Protein AF-A0A841ESS6-F1 (afdb_monomer_lite)

Sequence (273 aa):
MKKAIVFIIIFLSKSILGISQSVNSLEFKEDYSKLFQVVVQKDKENSFVIIYPNNKLEASDVFSDLTNNNTLYLHYILENYSSFEKSKLDDCKNDTKKLKEVFIEELKKDNYFQKNVNNLLYWYLNSKKVFGLNNNYGLLEKEKITKEQLFLTASKFFHAVMVKPDSSIYFKVCVGYNGFKGKLVTKESHPLVEAFCFMTVMDFAQEDEANYYQDFKLNVKKLSKEYLELSSEQRLIRIREKMYQIMENNEDLKKILLSEYEKKKSMLGFELE

Foldseek 3Di:
DVVVVVVVVVVVVVVPPDPPPVLPDLDPLVCCLVFKDWAWDDDPPDIDIDIFTDLDDDPPDLCNCCCNVVRLLLRLLVVAQFDFDCVVLVVCNVPRVVSSVVVSVSCSVTPSSRVPVSLLVVLSCVLVVVDDPPDPSPPQAFAEDALLRLLLLLLLQWAFQFQDPVLATDIGRDSDDNPCPDDPPPVDDDSLSNSLSSSLCVVCCPPPPQCLVVVLVVVSRVLSVPCPVDDRVVSRVVSSVVSSVCRSPPPSSSVSSVVSCVVCVSSGSHDHD

Structure (mmCIF, N/CA/C/O backbone):
data_AF-A0A841ESS6-F1
#
_entry.id   AF-A0A841ESS6-F1
#
loop_
_atom_site.group_PDB
_atom_site.id
_atom_site.type_symbol
_atom_site.label_atom_id
_atom_site.label_alt_id
_atom_site.label_comp_id
_atom_site.label_asym_id
_atom_site.label_entity_id
_atom_site.label_seq_id
_atom_site.pdbx_PDB_ins_code
_atom_site.Cartn_x
_atom_site.Cartn_y
_atom_site.Cartn_z
_atom_site.occupancy
_atom_site.B_iso_or_equiv
_atom_site.auth_seq_id
_atom_site.auth_comp_id
_atom_site.auth_asym_id
_atom_site.auth_atom_id
_atom_site.pdbx_PDB_model_num
ATOM 1 N N . MET A 1 1 ? 55.785 -34.174 10.967 1.00 52.09 1 MET A N 1
ATOM 2 C CA . MET A 1 1 ? 54.398 -34.373 10.476 1.00 52.09 1 MET A CA 1
ATOM 3 C C . MET A 1 1 ? 53.362 -33.424 11.089 1.00 52.09 1 MET A C 1
ATOM 5 O O . MET A 1 1 ? 52.566 -32.893 10.332 1.00 52.09 1 MET A O 1
ATOM 9 N N . LYS A 1 2 ? 53.381 -33.109 12.397 1.00 48.25 2 LYS A N 1
ATOM 10 C CA . LYS A 1 2 ? 52.398 -32.175 13.006 1.00 48.25 2 LYS A CA 1
ATOM 11 C C . LYS A 1 2 ? 52.430 -30.728 12.468 1.00 48.25 2 LYS A C 1
ATOM 13 O O . LYS A 1 2 ? 51.400 -30.074 12.460 1.00 48.25 2 LYS A O 1
ATOM 18 N N . LYS A 1 3 ? 53.572 -30.241 11.962 1.00 47.16 3 LYS A N 1
ATOM 19 C CA . LYS A 1 3 ? 53.693 -28.883 11.385 1.00 47.16 3 LYS A CA 1
ATOM 20 C C . LYS A 1 3 ? 53.199 -28.762 9.931 1.00 47.16 3 LYS A C 1
ATOM 22 O O . LYS A 1 3 ? 52.856 -27.666 9.512 1.00 47.16 3 LYS A O 1
ATOM 27 N N . ALA A 1 4 ? 53.113 -29.872 9.191 1.00 49.06 4 ALA A N 1
ATOM 28 C CA . ALA A 1 4 ? 52.612 -29.881 7.811 1.00 49.06 4 ALA A CA 1
ATOM 29 C C . ALA A 1 4 ? 51.071 -29.884 7.752 1.00 49.06 4 ALA A C 1
ATOM 31 O O . ALA A 1 4 ? 50.481 -29.280 6.865 1.00 49.06 4 ALA A O 1
ATOM 32 N N . ILE A 1 5 ? 50.418 -30.488 8.752 1.00 52.47 5 ILE A N 1
ATOM 33 C CA . ILE A 1 5 ? 48.950 -30.531 8.864 1.00 52.47 5 ILE A CA 1
ATOM 34 C C . ILE A 1 5 ? 48.374 -29.147 9.215 1.00 52.47 5 ILE A C 1
ATOM 36 O O . ILE A 1 5 ? 47.329 -28.762 8.702 1.00 52.47 5 ILE A O 1
ATOM 40 N N . VAL A 1 6 ? 49.092 -28.349 10.015 1.00 53.81 6 VAL A N 1
ATOM 41 C CA . VAL A 1 6 ? 48.669 -26.985 10.386 1.00 53.81 6 VAL A CA 1
ATOM 42 C C . VAL A 1 6 ? 48.672 -26.041 9.176 1.00 53.81 6 VAL A C 1
ATOM 44 O O . VAL A 1 6 ? 47.787 -25.199 9.055 1.00 53.81 6 VAL A O 1
ATOM 47 N N . PHE A 1 7 ? 49.603 -26.215 8.232 1.00 46.94 7 PHE A N 1
ATOM 48 C CA . PHE A 1 7 ? 49.648 -25.394 7.017 1.00 46.94 7 PHE A CA 1
ATOM 49 C C . PHE A 1 7 ? 48.522 -25.721 6.025 1.00 46.94 7 PHE A C 1
ATOM 51 O O . PHE A 1 7 ? 48.000 -24.807 5.393 1.00 46.94 7 PHE A O 1
ATOM 58 N N . ILE A 1 8 ? 48.086 -26.982 5.938 1.00 50.31 8 ILE A N 1
ATOM 59 C CA . ILE A 1 8 ? 46.959 -27.383 5.077 1.00 50.31 8 ILE A CA 1
ATOM 60 C C . ILE A 1 8 ? 45.621 -26.860 5.632 1.00 50.31 8 ILE A C 1
ATOM 62 O O . ILE A 1 8 ? 44.774 -26.414 4.862 1.00 50.31 8 ILE A O 1
ATOM 66 N N . ILE A 1 9 ? 45.455 -26.799 6.959 1.00 51.84 9 ILE A N 1
ATOM 67 C CA . ILE A 1 9 ? 44.249 -26.232 7.592 1.00 51.84 9 ILE A CA 1
ATOM 68 C C . ILE A 1 9 ? 44.168 -24.705 7.399 1.00 51.84 9 ILE A C 1
ATOM 70 O O . ILE A 1 9 ? 43.079 -24.168 7.210 1.00 51.84 9 ILE A O 1
ATOM 74 N N . ILE A 1 10 ? 45.305 -23.998 7.371 1.00 50.91 10 ILE A N 1
ATOM 75 C CA . ILE A 1 10 ? 45.341 -22.544 7.119 1.00 50.91 10 ILE A CA 1
ATOM 76 C C . ILE A 1 10 ? 45.138 -22.213 5.627 1.00 50.91 10 ILE A C 1
ATOM 78 O O . ILE A 1 10 ? 44.609 -21.152 5.297 1.00 50.91 10 ILE A O 1
ATOM 82 N N . PHE A 1 11 ? 45.506 -23.115 4.710 1.00 43.81 11 PHE A N 1
ATOM 83 C CA . PHE A 1 11 ? 45.259 -22.925 3.274 1.00 43.81 11 PHE A CA 1
ATOM 84 C C . PHE A 1 11 ? 43.815 -23.266 2.858 1.00 43.81 11 PHE A C 1
ATOM 86 O O . PHE A 1 11 ? 43.276 -22.637 1.947 1.00 43.81 11 PHE A O 1
ATOM 93 N N . LEU A 1 12 ? 43.155 -24.190 3.566 1.00 45.91 12 LEU A N 1
ATOM 94 C CA . LEU A 1 12 ? 41.734 -24.512 3.369 1.00 45.91 12 LEU A CA 1
ATOM 95 C C . LEU A 1 12 ? 40.780 -23.510 4.045 1.00 45.91 12 LEU A C 1
ATOM 97 O O . LEU A 1 12 ? 39.633 -23.389 3.629 1.00 45.91 12 LEU A O 1
ATOM 101 N N . SER A 1 13 ? 41.238 -22.737 5.036 1.00 42.56 13 SER A N 1
ATOM 102 C CA . SER A 1 13 ? 40.426 -21.679 5.659 1.00 42.56 13 SER A CA 1
ATOM 103 C C . SER A 1 13 ? 40.460 -20.339 4.915 1.00 42.56 13 SER A C 1
ATOM 105 O O . SER A 1 13 ? 39.659 -19.457 5.215 1.00 42.56 13 SER A O 1
ATOM 107 N N . LYS A 1 14 ? 41.333 -20.178 3.908 1.00 40.91 14 LYS A N 1
ATOM 108 C CA . LYS A 1 14 ? 41.383 -18.979 3.046 1.00 40.91 14 LYS A CA 1
ATOM 109 C C . LYS A 1 14 ? 40.694 -19.133 1.688 1.00 40.91 14 LYS A C 1
ATOM 111 O O . LYS A 1 14 ? 40.598 -18.157 0.953 1.00 40.91 14 LYS A O 1
ATOM 116 N N . SER A 1 15 ? 40.173 -20.317 1.370 1.00 43.84 15 SER A N 1
ATOM 117 C CA . SER A 1 15 ? 39.326 -20.561 0.188 1.00 43.84 15 SER A CA 1
ATOM 118 C C . SER A 1 15 ? 37.825 -20.407 0.484 1.00 43.84 15 SER A C 1
ATOM 120 O O . SER A 1 15 ? 37.011 -20.462 -0.431 1.00 43.84 15 SER A O 1
ATOM 122 N N . ILE A 1 16 ? 37.462 -20.108 1.739 1.00 47.47 16 ILE A N 1
ATOM 123 C CA . ILE A 1 16 ? 36.136 -19.611 2.146 1.00 47.47 16 ILE A CA 1
ATOM 124 C C . ILE A 1 16 ? 36.213 -18.084 2.354 1.00 47.47 16 ILE A C 1
ATOM 126 O O . ILE A 1 16 ? 35.692 -17.514 3.303 1.00 47.47 16 ILE A O 1
ATOM 130 N N . LEU A 1 17 ? 36.914 -17.395 1.455 1.00 42.44 17 LEU A N 1
ATOM 131 C CA . LEU A 1 17 ? 36.444 -16.099 0.975 1.00 42.44 17 LEU A CA 1
ATOM 132 C C . LEU A 1 17 ? 35.500 -16.474 -0.164 1.00 42.44 17 LEU A C 1
ATOM 134 O O . LEU A 1 17 ? 35.885 -16.577 -1.319 1.00 42.44 17 LEU A O 1
ATOM 138 N N . GLY A 1 18 ? 34.316 -16.965 0.180 1.00 40.06 18 GLY A N 1
ATOM 139 C CA . GLY A 1 18 ? 33.213 -16.033 0.164 1.00 40.06 18 GLY A CA 1
ATOM 140 C C . GLY A 1 18 ? 33.023 -15.608 -1.279 1.00 40.06 18 GLY A C 1
ATOM 141 O O . GLY A 1 18 ? 33.376 -14.493 -1.652 1.00 40.06 18 GLY A O 1
ATOM 142 N N . ILE A 1 19 ? 32.417 -16.495 -2.069 1.00 40.59 19 ILE A N 1
ATOM 143 C CA . ILE A 1 19 ? 31.555 -16.072 -3.164 1.00 40.59 19 ILE A CA 1
ATOM 144 C C . ILE A 1 19 ? 30.392 -15.325 -2.484 1.00 40.59 19 ILE A C 1
ATOM 146 O O . ILE A 1 19 ? 29.259 -15.776 -2.444 1.00 40.59 19 ILE A O 1
ATOM 150 N N . SER A 1 20 ? 30.680 -14.154 -1.917 1.00 35.06 20 SER A N 1
ATOM 151 C CA . SER A 1 20 ? 29.815 -13.007 -2.079 1.00 35.06 20 SER A CA 1
ATOM 152 C C . SER A 1 20 ? 29.931 -12.688 -3.564 1.00 35.06 20 SER A C 1
ATOM 154 O O . SER A 1 20 ? 30.602 -11.741 -3.971 1.00 35.06 20 SER A O 1
ATOM 156 N N . GLN A 1 21 ? 29.280 -13.512 -4.390 1.00 36.09 21 GLN A N 1
ATOM 157 C CA . GLN A 1 21 ? 28.565 -12.933 -5.503 1.00 36.09 21 GLN A CA 1
ATOM 158 C C . GLN A 1 21 ? 27.705 -11.885 -4.821 1.00 36.09 21 GLN A C 1
ATOM 160 O O . GLN A 1 21 ? 26.736 -12.207 -4.133 1.00 36.09 21 GLN A O 1
ATOM 165 N N . SER A 1 22 ? 28.136 -10.626 -4.924 1.00 39.03 22 SER A N 1
ATOM 166 C CA . SER A 1 22 ? 27.178 -9.549 -4.905 1.00 39.03 22 SER A CA 1
ATOM 167 C C . SER A 1 22 ? 26.066 -10.050 -5.809 1.00 39.03 22 SER A C 1
ATOM 169 O O . SER A 1 22 ? 26.311 -10.408 -6.965 1.00 39.03 22 SER A O 1
ATOM 171 N N . VAL A 1 23 ? 24.877 -10.224 -5.240 1.00 40.72 23 VAL A N 1
ATOM 172 C CA . VAL A 1 23 ? 23.663 -10.319 -6.029 1.00 40.72 23 VAL A CA 1
ATOM 173 C C . VAL A 1 23 ? 23.684 -9.012 -6.806 1.00 40.72 23 VAL A C 1
ATOM 175 O O . VAL A 1 23 ? 23.297 -7.972 -6.279 1.00 40.72 23 VAL A O 1
ATOM 178 N N . ASN A 1 24 ? 24.298 -9.033 -7.993 1.00 41.88 24 ASN A N 1
ATOM 179 C CA . ASN A 1 24 ? 24.281 -7.961 -8.967 1.00 41.88 24 ASN A CA 1
ATOM 180 C C . ASN A 1 24 ? 22.839 -7.940 -9.450 1.00 41.88 24 ASN A C 1
ATOM 182 O O . ASN A 1 24 ? 22.444 -8.618 -10.391 1.00 41.88 24 ASN A O 1
ATOM 186 N N . SER A 1 25 ? 22.048 -7.315 -8.586 1.00 49.53 25 SER A N 1
ATOM 187 C CA . SER A 1 25 ? 21.129 -6.263 -8.905 1.00 49.53 25 SER A CA 1
ATOM 188 C C . SER A 1 25 ? 20.172 -6.652 -10.026 1.00 49.53 25 SER A C 1
ATOM 190 O O . SER A 1 25 ? 20.374 -6.409 -11.211 1.00 49.53 25 SER A O 1
ATOM 192 N N . LEU A 1 26 ? 19.062 -7.263 -9.603 1.00 60.50 26 LEU A N 1
ATOM 193 C CA . LEU A 1 26 ? 17.797 -7.146 -10.317 1.00 60.50 26 LEU A CA 1
ATOM 194 C C . LEU A 1 26 ? 17.517 -5.648 -10.501 1.00 60.50 26 LEU A C 1
ATOM 196 O O . LEU A 1 26 ? 16.949 -5.006 -9.621 1.00 60.50 26 LEU A O 1
ATOM 200 N N . GLU A 1 27 ? 18.021 -5.068 -11.589 1.00 75.25 27 GLU A N 1
ATOM 201 C CA . GLU A 1 27 ? 17.922 -3.644 -11.891 1.00 75.25 27 GLU A CA 1
ATOM 202 C C . GLU A 1 27 ? 16.896 -3.433 -12.987 1.00 75.25 27 GLU A C 1
ATOM 204 O O . GLU A 1 27 ? 17.184 -3.530 -14.174 1.00 75.25 27 GLU A O 1
ATOM 209 N N . PHE A 1 28 ? 15.693 -3.069 -12.564 1.00 88.00 28 PHE A N 1
ATOM 210 C CA . PHE A 1 28 ? 14.619 -2.611 -13.445 1.00 88.00 28 PHE A CA 1
ATOM 211 C C . PHE A 1 28 ? 14.659 -1.089 -13.643 1.00 88.00 28 PHE A C 1
ATOM 213 O O . PHE A 1 28 ? 13.648 -0.464 -13.956 1.00 88.00 28 PHE A O 1
ATOM 220 N N . LYS A 1 29 ? 15.826 -0.467 -13.423 1.00 90.50 29 LYS A N 1
ATOM 221 C CA . LYS A 1 29 ? 16.007 0.993 -13.447 1.00 90.50 29 LYS A CA 1
ATOM 222 C C . LYS A 1 29 ? 15.556 1.609 -14.769 1.00 90.50 29 LYS A C 1
ATOM 224 O O . LYS A 1 29 ? 14.962 2.684 -14.771 1.00 90.50 29 LYS A O 1
ATOM 229 N N . GLU A 1 30 ? 15.811 0.928 -15.884 1.00 90.50 30 GLU A N 1
ATOM 230 C CA . GLU A 1 30 ? 15.413 1.410 -17.211 1.00 90.50 30 GLU A CA 1
ATOM 231 C C . GLU A 1 30 ? 13.895 1.331 -17.449 1.00 90.50 30 GLU A C 1
ATOM 233 O O . GLU A 1 30 ? 13.355 2.092 -18.253 1.00 90.50 30 GLU A O 1
ATOM 238 N N . ASP A 1 31 ? 13.174 0.501 -16.691 1.00 92.38 31 ASP A N 1
ATOM 239 C CA . ASP A 1 31 ? 11.719 0.373 -16.791 1.00 92.38 31 ASP A CA 1
ATOM 240 C C . ASP A 1 31 ? 10.957 1.390 -15.928 1.00 92.38 31 ASP A C 1
ATOM 242 O O . ASP A 1 31 ? 9.754 1.571 -16.115 1.00 92.38 31 ASP A O 1
ATOM 246 N N . TYR A 1 32 ? 11.618 2.125 -15.023 1.00 94.94 32 TYR A N 1
ATOM 247 C CA . TYR A 1 32 ? 10.938 3.083 -14.134 1.00 94.94 32 TYR A CA 1
ATOM 248 C C . TYR A 1 32 ? 10.169 4.168 -14.893 1.00 94.94 32 TYR A C 1
ATOM 250 O O . TYR A 1 32 ? 9.081 4.553 -14.469 1.00 94.94 32 TYR A O 1
ATOM 258 N N . SER A 1 33 ? 10.678 4.602 -16.049 1.00 94.19 33 SER A N 1
ATOM 259 C CA . SER A 1 33 ? 9.990 5.567 -16.918 1.00 94.19 33 SER A CA 1
ATOM 260 C C . SER A 1 33 ? 8.694 5.028 -17.537 1.00 94.19 33 SER A C 1
ATOM 262 O O . SER A 1 33 ? 7.803 5.808 -17.872 1.00 94.19 33 SER A O 1
ATOM 264 N N . LYS A 1 34 ? 8.568 3.700 -17.671 1.00 93.69 34 LYS A N 1
ATOM 265 C CA . LYS A 1 34 ? 7.330 3.042 -18.104 1.00 93.69 34 LYS A CA 1
ATOM 266 C C . LYS A 1 34 ? 6.358 2.890 -16.949 1.00 93.69 34 LYS A C 1
ATOM 268 O O . LYS A 1 34 ? 5.166 3.048 -17.168 1.00 93.69 34 LYS A O 1
ATOM 273 N N . LEU A 1 35 ? 6.861 2.579 -15.755 1.00 95.56 35 LEU A N 1
ATOM 274 C CA . LEU A 1 35 ? 6.064 2.236 -14.576 1.00 95.56 35 LEU A CA 1
ATOM 275 C C . LEU A 1 35 ? 5.502 3.452 -13.840 1.00 95.56 35 LEU A C 1
ATOM 277 O O . LEU A 1 35 ? 4.430 3.352 -13.249 1.00 95.56 35 LEU A O 1
ATOM 281 N N . PHE A 1 36 ? 6.199 4.589 -13.869 1.00 96.19 36 PHE A N 1
ATOM 282 C CA . PHE A 1 36 ? 5.854 5.774 -13.089 1.00 96.19 36 PHE A CA 1
ATOM 283 C C . PHE A 1 36 ? 5.851 7.036 -13.944 1.00 96.19 36 PHE A C 1
ATOM 285 O O . PHE A 1 36 ? 6.626 7.191 -14.885 1.00 96.19 36 PHE A O 1
ATOM 292 N N . GLN A 1 37 ? 4.973 7.966 -13.585 1.00 94.62 37 GLN A N 1
ATOM 293 C CA . GLN A 1 37 ? 4.824 9.260 -14.226 1.00 94.62 37 GLN A CA 1
ATOM 294 C C . GLN A 1 37 ? 4.908 10.378 -13.197 1.00 94.62 37 GLN A C 1
ATOM 296 O O . GLN A 1 37 ? 4.541 10.222 -12.033 1.00 94.62 37 GLN A O 1
ATOM 301 N N . VAL A 1 38 ? 5.359 11.531 -13.680 1.00 95.25 38 VAL A N 1
ATOM 302 C CA . VAL A 1 38 ? 5.311 12.800 -12.966 1.00 95.25 38 VAL A CA 1
ATOM 303 C C . VAL A 1 38 ? 4.680 13.850 -13.873 1.00 95.25 38 VAL A C 1
ATOM 305 O O . VAL A 1 38 ? 5.013 13.952 -15.060 1.00 95.25 38 VAL A O 1
ATOM 308 N N . VAL A 1 39 ? 3.743 14.617 -13.325 1.00 94.44 39 VAL A N 1
ATOM 309 C CA . VAL A 1 39 ? 3.044 15.703 -14.022 1.00 94.44 39 VAL A CA 1
ATOM 310 C C . VAL A 1 39 ? 2.933 16.922 -13.122 1.00 94.44 39 VAL A C 1
ATOM 312 O O . VAL A 1 39 ? 3.102 16.837 -11.908 1.00 94.44 39 VAL A O 1
ATOM 315 N N . VAL A 1 40 ? 2.611 18.061 -13.725 1.00 93.94 40 VAL A N 1
ATOM 316 C CA . VAL A 1 40 ? 2.265 19.278 -12.993 1.00 93.94 40 VAL A CA 1
ATOM 317 C C . VAL A 1 40 ? 0.774 19.503 -13.136 1.00 93.94 40 VAL A C 1
ATOM 319 O O . VAL A 1 40 ? 0.286 19.744 -14.241 1.00 93.94 40 VAL A O 1
ATOM 322 N N . GLN A 1 41 ? 0.054 19.434 -12.023 1.00 91.19 41 GLN A N 1
ATOM 323 C CA . GLN A 1 41 ? -1.337 19.849 -11.969 1.00 91.19 41 GLN A CA 1
ATOM 324 C C . GLN A 1 41 ? -1.396 21.321 -11.579 1.00 91.19 41 GLN A C 1
ATOM 326 O O . GLN A 1 41 ? -0.775 21.745 -10.605 1.00 91.19 41 GLN A O 1
ATOM 331 N N . LYS A 1 42 ? -2.142 22.104 -12.354 1.00 89.12 42 LYS A N 1
ATOM 332 C CA . LYS A 1 42 ? -2.377 23.520 -12.076 1.00 89.12 42 LYS A CA 1
ATOM 333 C C . LYS A 1 42 ? -3.796 23.695 -11.560 1.00 89.12 42 LYS A C 1
ATOM 335 O O . LYS A 1 42 ? -4.730 23.173 -12.168 1.00 89.12 42 LYS A O 1
ATOM 340 N N . ASP A 1 43 ? -3.942 24.430 -10.469 1.00 85.81 43 ASP A N 1
ATOM 341 C CA . ASP A 1 43 ? -5.212 25.052 -10.111 1.00 85.81 43 ASP A CA 1
ATOM 342 C C . ASP A 1 43 ? -5.152 26.558 -10.446 1.00 85.81 43 ASP A C 1
ATOM 344 O O . ASP A 1 43 ? -4.249 27.006 -11.157 1.00 85.81 43 ASP A O 1
ATOM 348 N N . LYS A 1 44 ? -6.150 27.340 -10.018 1.00 81.50 44 LYS A N 1
ATOM 349 C CA . LYS A 1 44 ? -6.233 28.772 -10.352 1.00 81.50 44 LYS A CA 1
ATOM 350 C C . LYS A 1 44 ? -5.094 29.613 -9.758 1.00 81.50 44 LYS A C 1
ATOM 352 O O . LYS A 1 44 ? -4.821 30.681 -10.295 1.00 81.50 44 LYS A O 1
ATOM 357 N N . GLU A 1 45 ? -4.453 29.159 -8.684 1.00 83.88 45 GLU A N 1
ATOM 358 C CA . GLU A 1 45 ? -3.492 29.952 -7.901 1.00 83.88 45 GLU A CA 1
ATOM 359 C C . GLU A 1 45 ? -2.140 29.248 -7.721 1.00 83.88 45 GLU A C 1
ATOM 361 O O . GLU A 1 45 ? -1.130 29.890 -7.443 1.00 83.88 45 GLU A O 1
ATOM 366 N N . ASN A 1 46 ? -2.094 27.934 -7.925 1.00 85.25 46 ASN A N 1
ATOM 367 C CA . ASN A 1 46 ? -0.988 27.070 -7.567 1.00 85.25 46 ASN A CA 1
ATOM 368 C C . ASN A 1 46 ? -0.681 26.051 -8.667 1.00 85.25 46 ASN A C 1
ATOM 370 O O . ASN A 1 46 ? -1.473 25.732 -9.555 1.00 85.25 46 ASN A O 1
ATOM 374 N N . SER A 1 47 ? 0.534 25.519 -8.606 1.00 87.50 47 SER A N 1
ATOM 375 C CA . SER A 1 47 ? 0.980 24.405 -9.436 1.00 87.50 47 SER A CA 1
ATOM 376 C C . SER A 1 47 ? 1.660 23.389 -8.538 1.00 87.50 47 SER A C 1
ATOM 378 O O . SER A 1 47 ? 2.597 23.750 -7.822 1.00 87.50 47 SER A O 1
ATOM 380 N N . PHE A 1 48 ? 1.196 22.146 -8.603 1.00 89.12 48 PHE A N 1
ATOM 381 C CA . PHE A 1 48 ? 1.661 21.041 -7.776 1.00 89.12 48 PHE A CA 1
ATOM 382 C C . PHE A 1 48 ? 2.260 19.952 -8.653 1.00 89.12 48 PHE A C 1
ATOM 384 O O . PHE A 1 48 ? 1.687 19.587 -9.683 1.00 89.12 48 PHE A O 1
ATOM 391 N N . VAL A 1 49 ? 3.404 19.421 -8.233 1.00 91.38 49 VAL A N 1
ATOM 392 C CA . VAL A 1 49 ? 3.966 18.213 -8.828 1.00 91.38 49 VAL A CA 1
ATOM 393 C C . VAL A 1 49 ? 3.223 17.000 -8.278 1.00 91.38 49 VAL A C 1
ATOM 395 O O . VAL A 1 49 ? 3.058 16.854 -7.069 1.00 91.38 49 VAL A O 1
ATOM 398 N N . ILE A 1 50 ? 2.787 16.116 -9.172 1.00 90.75 50 ILE A N 1
ATOM 399 C CA . ILE A 1 50 ? 2.106 14.870 -8.827 1.00 90.75 50 ILE A CA 1
ATOM 400 C C . ILE A 1 50 ? 2.873 13.713 -9.443 1.00 90.75 50 ILE A C 1
ATOM 402 O O . ILE A 1 50 ? 3.161 13.723 -10.640 1.00 90.75 50 ILE A O 1
ATOM 406 N N . ILE A 1 51 ? 3.170 12.716 -8.615 1.00 92.31 51 ILE A N 1
ATOM 407 C CA . ILE A 1 51 ? 3.784 11.450 -9.010 1.00 92.31 51 ILE A CA 1
ATOM 408 C C . ILE A 1 51 ? 2.749 10.332 -8.874 1.00 92.31 51 ILE A C 1
ATOM 410 O O . ILE A 1 51 ? 1.977 10.319 -7.917 1.00 92.31 51 ILE A O 1
ATOM 414 N N . TYR A 1 52 ? 2.693 9.418 -9.837 1.00 91.00 52 TYR A N 1
ATOM 415 C CA . TYR A 1 52 ? 1.762 8.285 -9.810 1.00 91.00 52 TYR A CA 1
ATOM 416 C C . TYR A 1 52 ? 2.217 7.174 -10.774 1.00 91.00 52 TYR A C 1
ATOM 418 O O . TYR A 1 52 ? 3.003 7.438 -11.686 1.00 91.00 52 TYR A O 1
ATOM 426 N N . PRO A 1 53 ? 1.761 5.921 -10.607 1.00 92.38 53 PRO A N 1
ATOM 427 C CA . PRO A 1 53 ? 2.068 4.848 -11.553 1.00 92.38 53 PRO A CA 1
ATOM 428 C C . PRO A 1 53 ? 1.411 5.061 -12.926 1.00 92.38 53 PRO A C 1
ATOM 430 O O . PRO A 1 53 ? 0.313 5.599 -13.028 1.00 92.38 53 PRO A O 1
ATOM 433 N N . ASN A 1 54 ? 2.052 4.606 -13.998 1.00 91.31 54 ASN A N 1
ATOM 434 C CA . ASN A 1 54 ? 1.557 4.753 -15.365 1.00 91.31 54 ASN A CA 1
ATOM 435 C C . ASN A 1 54 ? 0.416 3.775 -15.695 1.00 91.31 54 ASN A C 1
ATOM 437 O O . ASN A 1 54 ? 0.635 2.711 -16.267 1.00 91.31 54 ASN A O 1
ATOM 441 N N . ASN A 1 55 ? -0.821 4.156 -15.416 1.00 87.44 55 ASN A N 1
ATOM 442 C CA . ASN A 1 55 ? -2.006 3.327 -15.658 1.00 87.44 55 ASN A CA 1
ATOM 443 C C . ASN A 1 55 ? -2.557 3.374 -17.101 1.00 87.44 55 ASN A C 1
ATOM 445 O O . ASN A 1 55 ? -3.760 3.212 -17.305 1.00 87.44 55 ASN A O 1
ATOM 449 N N . LYS A 1 56 ? -1.707 3.651 -18.099 1.00 91.81 56 LYS A N 1
ATOM 450 C CA . LYS A 1 56 ? -2.103 3.774 -19.516 1.00 91.81 56 LYS A CA 1
ATOM 451 C C . LYS A 1 56 ? -1.184 3.009 -20.465 1.00 91.81 56 LYS A C 1
ATOM 453 O O . LYS A 1 56 ? -0.979 3.434 -21.599 1.00 91.81 56 LYS A O 1
ATOM 458 N N . LEU A 1 57 ? -0.578 1.921 -19.999 1.00 92.50 57 LEU A N 1
ATOM 459 C CA . LEU A 1 57 ? 0.223 1.073 -20.878 1.00 92.50 57 LEU A CA 1
ATOM 460 C C . LEU A 1 57 ? -0.690 0.250 -21.793 1.00 92.50 57 LEU A C 1
ATOM 462 O O . LEU A 1 57 ? -1.734 -0.239 -21.358 1.00 92.50 57 LEU A O 1
ATOM 466 N N . GLU A 1 58 ? -0.284 0.081 -23.050 1.00 94.56 58 GLU A N 1
ATOM 467 C CA . GLU A 1 58 ? -0.971 -0.794 -24.005 1.00 94.56 58 GLU A CA 1
ATOM 468 C C . GLU A 1 58 ? -1.000 -2.236 -23.490 1.00 94.56 58 GLU A C 1
ATOM 470 O O . GLU A 1 58 ? -0.025 -2.698 -22.901 1.00 94.56 58 GLU A O 1
ATOM 475 N N . ALA A 1 59 ? -2.076 -2.982 -23.757 1.00 92.31 59 ALA A N 1
ATOM 476 C CA . ALA A 1 59 ? -2.253 -4.349 -23.243 1.00 92.31 59 ALA A CA 1
ATOM 477 C C . ALA A 1 59 ? -1.141 -5.333 -23.669 1.00 92.31 59 ALA A C 1
ATOM 479 O O . ALA A 1 59 ? -0.948 -6.367 -23.034 1.00 92.31 59 ALA A O 1
ATOM 480 N N . SER A 1 60 ? -0.406 -5.024 -24.742 1.00 92.75 60 SER A N 1
ATOM 481 C CA . SER A 1 60 ? 0.756 -5.797 -25.190 1.00 92.75 60 SER A CA 1
ATOM 482 C C . SER A 1 60 ? 2.020 -5.563 -24.356 1.00 92.75 60 SER A C 1
ATOM 484 O O . SER A 1 60 ? 2.958 -6.351 -24.455 1.00 92.75 60 SER A O 1
ATOM 486 N N . ASP A 1 61 ? 2.092 -4.475 -23.582 1.00 93.44 61 ASP A N 1
ATOM 487 C CA . ASP A 1 61 ? 3.231 -4.204 -22.706 1.00 93.44 61 ASP A CA 1
ATOM 488 C C . ASP A 1 61 ? 3.232 -5.186 -21.532 1.00 93.44 61 ASP A C 1
ATOM 490 O O . ASP A 1 61 ? 2.197 -5.453 -20.911 1.00 93.44 61 ASP A O 1
ATOM 494 N N . VAL A 1 62 ? 4.413 -5.709 -21.203 1.00 92.81 62 VAL A N 1
ATOM 495 C CA . VAL A 1 62 ? 4.582 -6.690 -20.132 1.00 92.81 62 VAL A CA 1
ATOM 496 C C . VAL A 1 62 ? 4.121 -6.166 -18.775 1.00 92.81 62 VAL A C 1
ATOM 498 O O . VAL A 1 62 ? 3.642 -6.954 -17.965 1.00 92.81 62 VAL A O 1
ATOM 501 N N . PHE A 1 63 ? 4.220 -4.862 -18.514 1.00 94.19 63 PHE A N 1
ATOM 502 C CA . PHE A 1 63 ? 3.819 -4.245 -17.251 1.00 94.19 63 PHE A CA 1
ATOM 503 C C . PHE A 1 63 ? 2.376 -3.739 -17.241 1.00 94.19 63 PHE A C 1
ATOM 505 O O . PHE A 1 63 ? 1.929 -3.265 -16.201 1.00 94.19 63 PHE A O 1
ATOM 512 N N . SER A 1 64 ? 1.632 -3.862 -18.345 1.00 94.75 64 SER A N 1
ATOM 513 C CA . SER A 1 64 ? 0.282 -3.296 -18.468 1.00 94.75 64 SER A CA 1
ATOM 514 C C . SER A 1 64 ? -0.682 -3.762 -17.379 1.00 94.75 64 SER A C 1
ATOM 516 O O . SER A 1 64 ? -1.350 -2.942 -16.761 1.00 94.75 64 SER A O 1
ATOM 518 N N . ASP A 1 65 ? -0.716 -5.056 -17.063 1.00 93.94 65 ASP A N 1
ATOM 519 C CA . ASP A 1 65 ? -1.558 -5.583 -15.985 1.00 93.94 65 ASP A CA 1
ATOM 520 C C . ASP A 1 65 ? -1.126 -5.052 -14.604 1.00 93.94 65 ASP A C 1
ATOM 522 O O . ASP A 1 65 ? -1.961 -4.678 -13.780 1.00 93.94 65 ASP A O 1
ATOM 526 N N . LEU A 1 66 ? 0.182 -4.929 -14.356 1.00 95.00 66 LEU A N 1
ATOM 527 C CA . LEU A 1 66 ? 0.686 -4.356 -13.107 1.00 95.00 66 LEU A CA 1
ATOM 528 C C . LEU A 1 66 ? 0.307 -2.879 -12.961 1.00 95.00 66 LEU A C 1
ATOM 530 O O . LEU A 1 66 ? -0.140 -2.456 -11.899 1.00 95.00 66 LEU A O 1
ATOM 534 N N . THR A 1 67 ? 0.483 -2.077 -14.005 1.00 93.75 67 THR A N 1
ATOM 535 C CA . THR A 1 67 ? 0.292 -0.632 -13.888 1.00 93.75 67 THR A CA 1
ATOM 536 C C . THR A 1 67 ? -1.164 -0.208 -14.048 1.00 93.75 67 THR A C 1
ATOM 538 O O . THR A 1 67 ? -1.582 0.734 -13.373 1.00 93.75 67 THR A O 1
ATOM 541 N N . ASN A 1 68 ? -1.943 -0.901 -14.883 1.00 94.19 68 ASN A N 1
ATOM 542 C CA . ASN A 1 68 ? -3.337 -0.561 -15.172 1.00 94.19 68 ASN A CA 1
ATOM 543 C C . ASN A 1 68 ? -4.314 -1.198 -14.170 1.00 94.19 68 ASN A C 1
ATOM 545 O O . ASN A 1 68 ? -5.273 -0.538 -13.784 1.00 94.19 68 ASN A O 1
ATOM 549 N N . ASN A 1 69 ? -4.069 -2.441 -13.724 1.00 92.75 69 ASN A N 1
ATOM 550 C CA . ASN A 1 69 ? -4.987 -3.180 -12.837 1.00 92.75 69 ASN A CA 1
ATOM 551 C C . ASN A 1 69 ? -4.486 -3.314 -11.391 1.00 92.75 69 ASN A C 1
ATOM 553 O O . ASN A 1 69 ? -5.212 -3.807 -10.534 1.00 92.75 69 ASN A O 1
ATOM 557 N N . ASN A 1 70 ? -3.238 -2.928 -11.104 1.00 94.44 70 ASN A N 1
ATOM 558 C CA . ASN A 1 70 ? -2.658 -2.972 -9.756 1.00 94.44 70 ASN A CA 1
ATOM 559 C C . ASN A 1 70 ? -2.013 -1.624 -9.387 1.00 94.44 70 ASN A C 1
ATOM 561 O O . ASN A 1 70 ? -1.010 -1.567 -8.671 1.00 94.44 70 ASN A O 1
ATOM 565 N N . THR A 1 71 ? -2.582 -0.518 -9.884 1.00 93.00 71 THR A N 1
ATOM 566 C CA . THR A 1 71 ? -2.030 0.836 -9.718 1.00 93.00 71 THR A CA 1
ATOM 567 C C . THR A 1 71 ? -1.779 1.171 -8.248 1.00 93.00 71 THR A C 1
ATOM 569 O O . THR A 1 71 ? -0.712 1.676 -7.910 1.00 93.00 71 THR A O 1
ATOM 572 N N . LEU A 1 72 ? -2.713 0.846 -7.348 1.00 92.44 72 LEU A N 1
ATOM 573 C CA . LEU A 1 72 ? -2.565 1.144 -5.921 1.00 92.44 72 LEU A CA 1
ATOM 574 C C . LEU A 1 72 ? -1.430 0.355 -5.253 1.00 92.44 72 LEU A C 1
ATOM 576 O O . LEU A 1 72 ? -0.838 0.854 -4.297 1.00 92.44 72 LEU A O 1
ATOM 580 N N . TYR A 1 73 ? -1.065 -0.816 -5.788 1.00 94.75 73 TYR A N 1
ATOM 581 C CA . TYR A 1 73 ? 0.065 -1.597 -5.284 1.00 94.75 73 TYR A CA 1
ATOM 582 C C . TYR A 1 73 ? 1.387 -0.857 -5.524 1.00 94.75 73 TYR A C 1
ATOM 584 O O . TYR A 1 73 ? 2.176 -0.649 -4.602 1.00 94.75 73 TYR A O 1
ATOM 592 N N . LEU A 1 74 ? 1.588 -0.375 -6.756 1.00 95.06 74 LEU A N 1
ATOM 593 C CA . LEU A 1 74 ? 2.747 0.438 -7.128 1.00 95.06 74 LEU A CA 1
ATOM 594 C C . LEU A 1 74 ? 2.739 1.804 -6.440 1.00 95.06 74 LEU A C 1
ATOM 596 O O . LEU A 1 74 ? 3.788 2.283 -6.006 1.00 95.06 74 LEU A O 1
ATOM 600 N N . HIS A 1 75 ? 1.568 2.437 -6.337 1.00 92.06 75 HIS A N 1
ATOM 601 C CA . HIS A 1 75 ? 1.444 3.755 -5.723 1.00 92.06 75 HIS A CA 1
ATOM 602 C C . HIS A 1 75 ? 1.821 3.710 -4.245 1.00 92.06 75 HIS A C 1
ATOM 604 O O . HIS A 1 75 ? 2.565 4.572 -3.784 1.00 92.06 75 HIS A O 1
ATOM 610 N N . TYR A 1 76 ? 1.400 2.669 -3.520 1.00 91.94 76 TYR A N 1
ATOM 611 C CA . TYR A 1 76 ? 1.771 2.503 -2.119 1.00 91.94 76 TYR A CA 1
ATOM 612 C C . TYR A 1 76 ? 3.286 2.398 -1.929 1.00 91.94 76 TYR A C 1
ATOM 614 O O . TYR A 1 76 ? 3.832 3.060 -1.046 1.00 91.94 76 TYR A O 1
ATOM 622 N N . ILE A 1 77 ? 3.971 1.613 -2.769 1.00 92.44 77 ILE A N 1
ATOM 623 C CA . ILE A 1 77 ? 5.435 1.499 -2.736 1.00 92.44 77 ILE A CA 1
ATOM 624 C C . ILE A 1 77 ? 6.096 2.844 -3.051 1.00 92.44 77 ILE A C 1
ATOM 626 O O . ILE A 1 77 ? 6.995 3.262 -2.327 1.00 92.44 77 ILE A O 1
ATOM 630 N N . LEU A 1 78 ? 5.630 3.556 -4.078 1.00 91.56 78 LEU A N 1
ATOM 631 C CA . LEU A 1 78 ? 6.171 4.869 -4.427 1.00 91.56 78 LEU A CA 1
ATOM 632 C C . LEU A 1 78 ? 6.011 5.883 -3.283 1.00 91.56 78 LEU A C 1
ATOM 634 O O . LEU A 1 78 ? 6.941 6.629 -3.001 1.00 91.56 78 LEU A O 1
ATOM 638 N N . GLU A 1 79 ? 4.862 5.917 -2.611 1.00 88.06 79 GLU A N 1
ATOM 639 C CA . GLU A 1 79 ? 4.581 6.915 -1.569 1.00 88.06 79 GLU A CA 1
ATOM 640 C C . GLU A 1 79 ? 5.216 6.598 -0.213 1.00 88.06 79 GLU A C 1
ATOM 642 O O . GLU A 1 79 ? 5.628 7.514 0.495 1.00 88.06 79 GLU A O 1
ATOM 647 N N . ASN A 1 80 ? 5.287 5.319 0.166 1.00 86.44 80 ASN A N 1
ATOM 648 C CA . ASN A 1 80 ? 5.713 4.907 1.510 1.00 86.44 80 ASN A CA 1
ATOM 649 C C . ASN A 1 80 ? 7.143 4.375 1.554 1.00 86.44 80 ASN A C 1
ATOM 651 O O . ASN A 1 80 ? 7.754 4.351 2.621 1.00 86.44 80 ASN A O 1
ATOM 655 N N . TYR A 1 81 ? 7.668 3.946 0.408 1.00 88.94 81 TYR A N 1
ATOM 656 C CA . TYR A 1 81 ? 8.968 3.297 0.303 1.00 88.94 81 TYR A CA 1
ATOM 657 C C . TYR A 1 81 ? 9.924 4.031 -0.632 1.00 88.94 81 TYR A C 1
ATOM 659 O O . TYR A 1 81 ? 10.906 3.442 -1.066 1.00 88.94 81 TYR A O 1
ATOM 667 N N . SER A 1 82 ? 9.688 5.319 -0.891 1.00 89.69 82 SER A N 1
ATOM 668 C CA . SER A 1 82 ? 10.688 6.224 -1.461 1.00 89.69 82 SER A CA 1
ATOM 669 C C . SER A 1 82 ? 11.254 7.177 -0.407 1.00 89.69 82 SER A C 1
ATOM 671 O O . SER A 1 82 ? 10.603 7.525 0.577 1.00 89.69 82 SER A O 1
ATOM 673 N N . SER A 1 83 ? 12.511 7.559 -0.597 1.00 88.75 83 SER A N 1
ATOM 674 C CA . SER A 1 83 ? 13.308 8.408 0.284 1.00 88.75 83 SER A CA 1
ATOM 675 C C . SER A 1 83 ? 13.874 9.651 -0.412 1.00 88.75 83 SER A C 1
ATOM 677 O O . SER A 1 83 ? 14.534 10.461 0.238 1.00 88.75 83 SER A O 1
ATOM 679 N N . PHE A 1 84 ? 13.614 9.836 -1.712 1.00 88.31 84 PHE A N 1
ATOM 680 C CA . PHE A 1 84 ? 14.051 11.033 -2.427 1.00 88.31 84 PHE A CA 1
ATOM 681 C C . PHE A 1 84 ? 13.290 12.297 -1.986 1.00 88.31 84 PHE A C 1
ATOM 683 O O . PHE A 1 84 ? 12.119 12.273 -1.601 1.00 88.31 84 PHE A O 1
ATOM 690 N N . GLU A 1 85 ? 13.966 13.442 -2.069 1.00 88.56 85 GLU A N 1
ATOM 691 C CA . GLU A 1 85 ? 13.413 14.738 -1.675 1.00 88.56 85 GLU A CA 1
ATOM 692 C C . GLU A 1 85 ? 12.447 15.266 -2.744 1.00 88.56 85 GLU A C 1
ATOM 694 O O . GLU A 1 85 ? 12.865 15.821 -3.762 1.00 88.56 85 GLU A O 1
ATOM 699 N N . LYS A 1 86 ? 11.136 15.134 -2.504 1.00 86.69 86 LYS A N 1
ATOM 700 C CA . LYS A 1 86 ? 10.095 15.592 -3.445 1.00 86.69 86 LYS A CA 1
ATOM 701 C C . LYS A 1 86 ? 10.204 17.081 -3.809 1.00 86.69 86 LYS A C 1
ATOM 703 O O . LYS A 1 86 ? 9.869 17.440 -4.933 1.00 86.69 86 LYS A O 1
ATOM 708 N N . SER A 1 87 ? 10.733 17.928 -2.920 1.00 88.81 87 SER A N 1
ATOM 709 C CA . SER A 1 87 ? 10.953 19.360 -3.185 1.00 88.81 87 SER A CA 1
ATOM 710 C C . SER A 1 87 ? 11.893 19.627 -4.366 1.00 88.81 87 SER A C 1
ATOM 712 O O . SER A 1 87 ? 11.729 20.632 -5.047 1.00 88.81 87 SER A O 1
ATOM 714 N N . LYS A 1 88 ? 12.824 18.714 -4.686 1.00 90.12 88 LYS A N 1
ATOM 715 C CA . LYS A 1 88 ? 13.674 18.835 -5.887 1.00 90.12 88 LYS A CA 1
ATOM 716 C C . LYS A 1 88 ? 12.870 18.789 -7.187 1.00 90.12 88 LYS A C 1
ATOM 718 O O . LYS A 1 88 ? 13.308 19.306 -8.214 1.00 90.12 88 LYS A O 1
ATOM 723 N N . LEU A 1 89 ? 11.704 18.142 -7.165 1.00 93.38 89 LEU A N 1
ATOM 724 C CA . LEU A 1 89 ? 10.816 18.102 -8.321 1.00 93.38 89 LEU A CA 1
ATOM 725 C C . LEU A 1 89 ? 10.118 19.452 -8.522 1.00 93.38 89 LEU A C 1
ATOM 727 O O . LEU A 1 89 ? 9.918 19.869 -9.664 1.00 93.38 89 LEU A O 1
ATOM 731 N N . ASP A 1 90 ? 9.801 20.164 -7.437 1.00 91.06 90 ASP A N 1
ATOM 732 C CA . ASP A 1 90 ? 9.154 21.478 -7.503 1.00 91.06 90 ASP A CA 1
ATOM 733 C C . ASP A 1 90 ? 10.033 22.519 -8.210 1.00 91.06 90 ASP A C 1
ATOM 735 O O . ASP A 1 90 ? 9.512 23.338 -8.973 1.00 91.06 90 ASP A O 1
ATOM 739 N N . ASP A 1 91 ? 11.359 22.428 -8.060 1.00 91.50 91 ASP A N 1
ATOM 740 C CA . ASP A 1 91 ? 12.332 23.271 -8.775 1.00 91.50 91 ASP A CA 1
ATOM 741 C C . ASP A 1 91 ? 12.248 23.105 -10.303 1.00 91.50 91 ASP A C 1
ATOM 743 O O . ASP A 1 91 ? 12.616 23.999 -11.069 1.00 91.50 91 ASP A O 1
ATOM 747 N N . CYS A 1 92 ? 11.741 21.959 -10.765 1.00 93.25 92 CYS A N 1
ATOM 748 C CA . CYS A 1 92 ? 11.624 21.614 -12.178 1.00 93.25 92 CYS A CA 1
ATOM 749 C C . CYS A 1 92 ? 10.196 21.762 -12.724 1.00 93.25 92 CYS A C 1
ATOM 751 O O . CYS A 1 92 ? 9.974 21.499 -13.903 1.00 93.25 92 CYS A O 1
ATOM 753 N N . LYS A 1 93 ? 9.216 22.218 -11.929 1.00 92.38 93 LYS A N 1
ATOM 754 C CA . LYS A 1 93 ? 7.793 22.237 -12.334 1.00 92.38 93 LYS A CA 1
ATOM 755 C C . LYS A 1 93 ? 7.482 23.080 -13.582 1.00 92.38 93 LYS A C 1
ATOM 757 O O . LYS A 1 93 ? 6.455 22.882 -14.224 1.00 92.38 93 LYS A O 1
ATOM 762 N N . ASN A 1 94 ? 8.356 24.017 -13.944 1.00 92.44 94 ASN A N 1
ATOM 763 C CA . ASN A 1 94 ? 8.190 24.849 -15.140 1.00 92.44 94 ASN A CA 1
ATOM 764 C C . ASN A 1 94 ? 8.778 24.219 -16.417 1.00 92.44 94 ASN A C 1
ATOM 766 O O . ASN A 1 94 ? 8.507 24.710 -17.508 1.00 92.44 94 ASN A O 1
ATOM 770 N N . ASP A 1 95 ? 9.544 23.132 -16.297 1.00 94.88 95 ASP A N 1
ATOM 771 C CA . ASP A 1 95 ? 10.124 22.384 -17.413 1.00 94.88 95 ASP A CA 1
ATOM 772 C C . ASP A 1 95 ? 9.721 20.910 -17.296 1.00 94.88 95 ASP A C 1
ATOM 774 O O . ASP A 1 95 ? 10.335 20.116 -16.584 1.00 94.88 95 ASP A O 1
ATOM 778 N N . THR A 1 96 ? 8.660 20.527 -18.009 1.00 93.31 96 THR A N 1
ATOM 779 C CA . THR A 1 96 ? 8.098 19.172 -17.932 1.00 93.31 96 THR A CA 1
ATOM 780 C C . THR A 1 96 ? 9.074 18.087 -18.394 1.00 93.31 96 THR A C 1
ATOM 782 O O . THR A 1 96 ? 8.976 16.954 -17.923 1.00 93.31 96 THR A O 1
ATOM 785 N N . LYS A 1 97 ? 10.011 18.395 -19.303 1.00 95.19 97 LYS A N 1
ATOM 786 C CA . LYS A 1 97 ? 11.009 17.417 -19.753 1.00 95.19 97 LYS A CA 1
ATOM 787 C C . LYS A 1 97 ? 12.027 17.180 -18.642 1.00 95.19 97 LYS A C 1
ATOM 789 O O . LYS A 1 97 ? 12.203 16.037 -18.222 1.00 95.19 97 LYS A O 1
ATOM 794 N N . LYS A 1 98 ? 12.600 18.260 -18.104 1.00 96.25 98 LYS A N 1
ATOM 795 C CA . LYS A 1 98 ? 13.543 18.194 -16.984 1.00 96.25 98 LYS A CA 1
ATOM 796 C C . LYS A 1 98 ? 12.913 17.565 -15.740 1.00 96.25 98 LYS A C 1
ATOM 798 O O . LYS A 1 98 ? 13.558 16.764 -15.077 1.00 96.25 98 LYS A O 1
ATOM 803 N N . LEU A 1 99 ? 11.646 17.866 -15.446 1.00 96.69 99 LEU A N 1
ATOM 804 C CA . LEU A 1 99 ? 10.897 17.262 -14.340 1.00 96.69 99 LEU A CA 1
ATOM 805 C C . LEU A 1 99 ? 10.863 15.731 -14.435 1.00 96.69 99 LEU A C 1
ATOM 807 O O . LEU A 1 99 ? 11.131 15.050 -13.448 1.00 96.69 99 LEU A O 1
ATOM 811 N N . LYS A 1 100 ? 10.554 15.192 -15.621 1.00 95.94 100 LYS A N 1
ATOM 812 C CA . LYS A 1 100 ? 10.531 13.741 -15.857 1.00 95.94 100 LYS A CA 1
ATOM 813 C C . LYS A 1 100 ? 11.917 13.126 -15.710 1.00 95.94 100 LYS A C 1
ATOM 815 O O . LYS A 1 100 ? 12.047 12.100 -15.054 1.00 95.94 100 LYS A O 1
ATOM 820 N N . GLU A 1 101 ? 12.936 13.759 -16.286 1.00 96.00 101 GLU A N 1
ATOM 821 C CA . GLU A 1 101 ? 14.325 13.301 -16.182 1.00 96.00 101 GLU A CA 1
ATOM 822 C C . GLU A 1 101 ? 14.786 13.259 -14.719 1.00 96.00 101 GLU A C 1
ATOM 824 O O . GLU A 1 101 ? 15.233 12.217 -14.248 1.00 96.00 101 GLU A O 1
ATOM 829 N N . VAL A 1 102 ? 14.592 14.348 -13.967 1.00 96.56 102 VAL A N 1
ATOM 830 C CA . VAL A 1 102 ? 14.969 14.429 -12.547 1.00 96.56 102 VAL A CA 1
ATOM 831 C C . VAL A 1 102 ? 14.210 13.405 -11.709 1.00 96.56 102 VAL A C 1
ATOM 833 O O . VAL A 1 102 ? 14.824 12.729 -10.891 1.00 96.56 102 VAL A O 1
ATOM 836 N N . PHE A 1 103 ? 12.903 13.241 -11.922 1.00 96.88 103 PHE A N 1
ATOM 837 C CA . PHE A 1 103 ? 12.114 12.250 -11.190 1.00 96.88 103 PHE A CA 1
ATOM 838 C C . PHE A 1 103 ? 12.648 10.826 -11.377 1.00 96.88 103 PHE A C 1
ATOM 840 O O . PHE A 1 103 ? 12.874 10.122 -10.394 1.00 96.88 103 PHE A O 1
ATOM 847 N N . ILE A 1 104 ? 12.892 10.411 -12.624 1.00 96.56 104 ILE A N 1
ATOM 848 C CA . ILE A 1 104 ? 13.416 9.071 -12.904 1.00 96.56 104 ILE A CA 1
ATOM 849 C C . ILE A 1 104 ? 14.828 8.904 -12.337 1.00 96.56 104 ILE A C 1
ATOM 851 O O . ILE A 1 104 ? 15.121 7.865 -11.747 1.00 96.56 104 ILE A O 1
ATOM 855 N N . GLU A 1 105 ? 15.685 9.920 -12.439 1.00 95.75 105 GLU A N 1
ATOM 856 C CA . GLU A 1 105 ? 17.032 9.876 -11.864 1.00 95.75 105 GLU A CA 1
ATOM 857 C C . GLU A 1 105 ? 17.031 9.783 -10.333 1.00 95.75 105 GLU A C 1
ATOM 859 O O . GLU A 1 105 ? 17.857 9.066 -9.767 1.00 95.75 105 GLU A O 1
ATOM 864 N N . GLU A 1 106 ? 16.106 10.453 -9.643 1.00 95.88 106 GLU A N 1
ATOM 865 C CA . GLU A 1 106 ? 15.960 10.303 -8.192 1.00 95.88 106 GLU A CA 1
ATOM 866 C C . GLU A 1 106 ? 15.496 8.880 -7.827 1.00 95.88 106 GLU A C 1
ATOM 868 O O . GLU A 1 106 ? 16.094 8.267 -6.943 1.00 95.88 106 GLU A O 1
ATOM 873 N N . LEU A 1 107 ? 14.539 8.285 -8.559 1.00 95.12 107 LEU A N 1
ATOM 874 C CA . LEU A 1 107 ? 14.143 6.880 -8.348 1.00 95.12 107 LEU A CA 1
ATOM 875 C C . LEU A 1 107 ? 15.304 5.899 -8.583 1.00 95.12 107 LEU A C 1
ATOM 877 O O . LEU A 1 107 ? 15.490 4.955 -7.812 1.00 95.12 107 LEU A O 1
ATOM 881 N N . LYS A 1 108 ? 16.121 6.127 -9.621 1.00 94.38 108 LYS A N 1
ATOM 882 C CA . LYS A 1 108 ? 17.305 5.304 -9.934 1.00 94.38 108 LYS A CA 1
ATOM 883 C C . LYS A 1 108 ? 18.398 5.379 -8.859 1.00 94.38 108 LYS A C 1
ATOM 885 O O . LYS A 1 108 ? 19.230 4.471 -8.785 1.00 94.38 108 LYS A O 1
ATOM 890 N N . LYS A 1 109 ? 18.416 6.432 -8.034 1.00 94.25 109 LYS A N 1
ATOM 891 C CA . LYS A 1 109 ? 19.363 6.626 -6.916 1.00 94.25 109 LYS A CA 1
ATOM 892 C C . LYS A 1 109 ? 18.800 6.185 -5.565 1.00 94.25 109 LYS A C 1
ATOM 894 O O . LYS A 1 109 ? 19.560 5.971 -4.623 1.00 94.25 109 LYS A O 1
ATOM 899 N N . ASP A 1 110 ? 17.486 6.036 -5.462 1.00 92.56 110 ASP A N 1
ATOM 900 C CA . ASP A 1 110 ? 16.800 5.702 -4.222 1.00 92.56 110 ASP A CA 1
ATOM 901 C C . ASP A 1 110 ? 16.893 4.201 -3.911 1.00 92.56 110 ASP A C 1
ATOM 903 O O . ASP A 1 110 ? 16.098 3.387 -4.383 1.00 92.56 110 ASP A O 1
ATOM 907 N N . ASN A 1 111 ? 17.893 3.816 -3.116 1.00 90.81 111 ASN A N 1
ATOM 908 C CA . ASN A 1 111 ? 18.111 2.419 -2.728 1.00 90.81 111 ASN A CA 1
ATOM 909 C C . ASN A 1 111 ? 16.940 1.835 -1.918 1.00 90.81 111 ASN A C 1
ATOM 911 O O . ASN A 1 111 ? 16.698 0.627 -1.975 1.00 90.81 111 ASN A O 1
ATOM 915 N N . TYR A 1 112 ? 16.222 2.670 -1.155 1.00 89.38 112 TYR A N 1
ATOM 916 C CA . TYR A 1 112 ? 15.087 2.220 -0.351 1.00 89.38 112 TYR A CA 1
ATOM 917 C C . TYR A 1 112 ? 13.905 1.853 -1.250 1.00 89.38 112 TYR A C 1
ATOM 919 O O . TYR A 1 112 ? 13.336 0.770 -1.107 1.00 89.38 112 TYR A O 1
ATOM 927 N N . PHE A 1 113 ? 13.625 2.686 -2.250 1.00 91.62 113 PHE A N 1
ATOM 928 C CA . PHE A 1 113 ? 12.640 2.393 -3.287 1.00 91.62 113 PHE A CA 1
ATOM 929 C C . PHE A 1 113 ? 13.018 1.161 -4.105 1.00 91.62 113 PHE A C 1
ATOM 931 O O . PHE A 1 113 ? 12.226 0.221 -4.207 1.00 91.62 113 PHE A O 1
ATOM 938 N N . GLN A 1 114 ? 14.253 1.122 -4.613 1.00 92.12 114 GLN A N 1
ATOM 939 C CA . GLN A 1 114 ? 14.763 0.025 -5.440 1.00 92.12 114 GLN A CA 1
ATOM 940 C C . GLN A 1 114 ? 14.613 -1.335 -4.759 1.00 92.12 114 GLN A C 1
ATOM 942 O O . GLN A 1 114 ? 14.128 -2.279 -5.381 1.00 92.12 114 GLN A O 1
ATOM 947 N N . LYS A 1 115 ? 14.961 -1.434 -3.468 1.00 88.56 115 LYS A N 1
ATOM 948 C CA . LYS A 1 115 ? 14.822 -2.675 -2.692 1.00 88.56 115 LYS A CA 1
ATOM 949 C C . LYS A 1 115 ? 13.401 -3.246 -2.760 1.00 88.56 115 LYS A C 1
ATOM 951 O O . LYS A 1 115 ? 13.233 -4.458 -2.879 1.00 88.56 115 LYS A O 1
ATOM 956 N N . ASN A 1 116 ? 12.393 -2.384 -2.666 1.00 90.56 116 ASN A N 1
ATOM 957 C CA . ASN A 1 116 ? 10.996 -2.796 -2.580 1.00 90.56 116 ASN A CA 1
ATOM 958 C C . ASN A 1 116 ? 10.379 -3.008 -3.963 1.00 90.56 116 ASN A C 1
ATOM 960 O O . ASN A 1 116 ? 9.786 -4.055 -4.223 1.00 90.56 116 ASN A O 1
ATOM 964 N N . VAL A 1 117 ? 10.567 -2.051 -4.876 1.00 93.69 117 VAL A N 1
ATOM 965 C CA . VAL A 1 117 ? 9.985 -2.137 -6.219 1.00 93.69 117 VAL A CA 1
ATOM 966 C C . VAL A 1 117 ? 10.609 -3.275 -7.027 1.00 93.69 117 VAL A C 1
ATOM 968 O O . VAL A 1 117 ? 9.886 -3.986 -7.714 1.00 93.69 117 VAL A O 1
ATOM 971 N N . ASN A 1 118 ? 11.917 -3.533 -6.910 1.00 92.31 118 ASN A N 1
ATOM 972 C CA . ASN A 1 118 ? 12.559 -4.583 -7.705 1.00 92.31 118 ASN A CA 1
ATOM 973 C C . ASN A 1 118 ? 12.117 -5.985 -7.265 1.00 92.31 118 ASN A C 1
ATOM 975 O O . ASN A 1 118 ? 11.992 -6.868 -8.109 1.00 92.31 118 ASN A O 1
ATOM 979 N N . ASN A 1 119 ? 11.823 -6.186 -5.976 1.00 90.88 119 ASN A N 1
ATOM 980 C CA . ASN A 1 119 ? 11.254 -7.445 -5.490 1.00 90.88 119 ASN A CA 1
ATOM 981 C C . ASN A 1 119 ? 9.846 -7.665 -6.079 1.00 90.88 119 ASN A C 1
ATOM 983 O O . ASN A 1 119 ? 9.570 -8.711 -6.664 1.00 90.88 119 ASN A O 1
ATOM 987 N N . LEU A 1 120 ? 8.989 -6.638 -6.042 1.00 94.12 120 LEU A N 1
ATOM 988 C CA . LEU A 1 120 ? 7.667 -6.674 -6.679 1.00 94.12 120 LEU A CA 1
ATOM 989 C C . LEU A 1 120 ? 7.763 -6.994 -8.181 1.00 94.12 120 LEU A C 1
ATOM 991 O O . LEU A 1 120 ? 7.072 -7.889 -8.668 1.00 94.12 120 LEU A O 1
ATOM 995 N N . LEU A 1 121 ? 8.635 -6.294 -8.9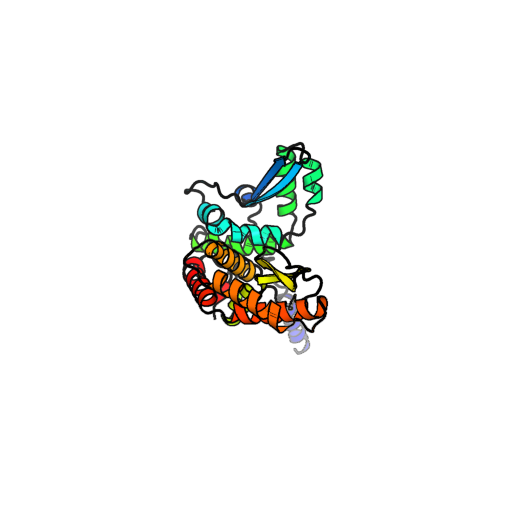12 1.00 93.56 121 LEU A N 1
ATOM 996 C CA . LEU A 1 121 ? 8.794 -6.471 -10.358 1.00 93.56 121 LEU A CA 1
ATOM 997 C C . LEU A 1 121 ? 9.329 -7.857 -10.719 1.00 93.56 121 LEU A C 1
ATOM 999 O O . LEU A 1 121 ? 8.854 -8.452 -11.685 1.00 93.56 121 LEU A O 1
ATOM 1003 N N . TYR A 1 122 ? 10.259 -8.396 -9.929 1.00 90.88 122 TYR A N 1
ATOM 1004 C CA . TYR A 1 122 ? 10.757 -9.755 -10.111 1.00 90.88 122 TYR A CA 1
ATOM 1005 C C . TYR A 1 122 ? 9.620 -10.780 -10.061 1.00 90.88 122 TYR A C 1
ATOM 1007 O O . TYR A 1 122 ? 9.443 -11.551 -11.005 1.00 90.88 122 TYR A O 1
ATOM 1015 N N . TRP A 1 123 ? 8.807 -10.766 -9.002 1.00 91.44 123 TRP A N 1
ATOM 1016 C CA . TRP A 1 123 ? 7.720 -11.736 -8.856 1.00 91.44 123 TRP A CA 1
ATOM 1017 C C . TRP A 1 123 ? 6.612 -11.546 -9.877 1.00 91.44 123 TRP A C 1
ATOM 1019 O O . TRP A 1 123 ? 6.106 -12.528 -10.424 1.00 91.44 123 TRP A O 1
ATOM 1029 N N . TYR A 1 124 ? 6.286 -10.297 -10.204 1.00 93.88 124 TYR A N 1
ATOM 1030 C CA . TYR A 1 124 ? 5.352 -9.999 -11.275 1.00 93.88 124 TYR A CA 1
ATOM 1031 C C . TYR A 1 124 ? 5.823 -10.593 -12.612 1.00 93.88 124 TYR A C 1
ATOM 1033 O O . TYR A 1 124 ? 5.096 -11.374 -13.225 1.00 93.88 124 TYR A O 1
ATOM 1041 N N . LEU A 1 125 ? 7.052 -10.307 -13.044 1.00 91.50 125 LEU A N 1
ATOM 1042 C CA . LEU A 1 125 ? 7.590 -10.803 -14.315 1.00 91.50 125 LEU A CA 1
ATOM 1043 C C . LEU A 1 125 ? 7.770 -12.329 -14.329 1.00 91.50 125 LEU A C 1
ATOM 1045 O O . LEU A 1 125 ? 7.520 -12.970 -15.355 1.00 91.50 125 LEU A O 1
ATOM 1049 N N . ASN A 1 126 ? 8.129 -12.925 -13.188 1.00 88.50 126 ASN A N 1
ATOM 1050 C CA . ASN A 1 126 ? 8.170 -14.376 -13.023 1.00 88.50 126 ASN A CA 1
ATOM 1051 C C . ASN A 1 126 ? 6.776 -14.998 -13.215 1.00 88.50 126 ASN A C 1
ATOM 1053 O O . ASN A 1 126 ? 6.626 -15.978 -13.943 1.00 88.50 126 ASN A O 1
ATOM 1057 N N . SER A 1 127 ? 5.727 -14.373 -12.667 1.00 91.25 127 SER A N 1
ATOM 1058 C CA . SER A 1 127 ? 4.339 -14.817 -12.864 1.00 91.25 127 SER A CA 1
ATOM 1059 C C . SER A 1 127 ? 3.883 -14.757 -14.328 1.00 91.25 127 SER A C 1
ATOM 1061 O O . SER A 1 127 ? 3.053 -15.560 -14.753 1.00 91.25 127 SER A O 1
ATOM 1063 N N . LYS A 1 128 ? 4.464 -13.845 -15.121 1.00 89.81 128 LYS A N 1
ATOM 1064 C CA . LYS A 1 128 ? 4.213 -13.711 -16.564 1.00 89.81 128 LYS A CA 1
ATOM 1065 C C . LYS A 1 128 ? 5.082 -14.637 -17.423 1.00 89.81 128 LYS A C 1
ATOM 1067 O O . LYS A 1 128 ? 4.915 -14.647 -18.638 1.00 89.81 128 LYS A O 1
ATOM 1072 N N . LYS A 1 129 ? 5.987 -15.425 -16.820 1.00 83.31 129 LYS A N 1
ATOM 1073 C CA . LYS A 1 129 ? 6.946 -16.310 -17.514 1.00 83.31 129 LYS A CA 1
ATOM 1074 C C . LYS A 1 129 ? 7.830 -15.574 -18.531 1.00 83.31 129 LYS A C 1
ATOM 1076 O O . LYS A 1 129 ? 8.240 -16.149 -19.535 1.00 83.31 129 LYS A O 1
ATOM 1081 N N . VAL A 1 130 ? 8.107 -14.293 -18.283 1.00 73.56 130 VAL A N 1
ATOM 1082 C CA . VAL A 1 130 ? 8.917 -13.454 -19.184 1.00 73.56 130 VAL A CA 1
ATOM 1083 C C . VAL A 1 130 ? 10.411 -13.678 -18.967 1.00 73.56 130 VAL A C 1
ATOM 1085 O O . VAL A 1 130 ? 11.210 -13.503 -19.886 1.00 73.56 130 VAL A O 1
ATOM 1088 N N . PHE A 1 131 ? 10.802 -14.163 -17.788 1.00 63.19 131 PHE A N 1
ATOM 1089 C CA . PHE A 1 131 ? 12.141 -14.697 -17.585 1.00 63.19 131 PHE A CA 1
ATOM 1090 C C . PHE A 1 131 ? 12.245 -16.077 -18.239 1.00 63.19 131 PHE A C 1
ATOM 1092 O O . PHE A 1 131 ? 11.646 -17.048 -17.779 1.00 63.19 131 PHE A O 1
ATOM 1099 N N . GLY A 1 132 ? 13.018 -16.174 -19.321 1.00 50.19 132 GLY A N 1
ATOM 1100 C CA . GLY A 1 132 ? 13.479 -17.469 -19.811 1.00 50.19 132 GLY A CA 1
ATOM 1101 C C . GLY A 1 132 ? 14.295 -18.172 -18.722 1.00 50.19 132 GLY A C 1
ATOM 1102 O O . GLY A 1 132 ? 15.056 -17.520 -18.008 1.00 50.19 132 GLY A O 1
ATOM 1103 N N . LEU A 1 133 ? 14.166 -19.498 -18.633 1.00 43.44 133 LEU A N 1
ATOM 1104 C CA . LEU A 1 133 ? 14.828 -20.421 -17.687 1.00 43.44 133 LEU A CA 1
ATOM 1105 C C . LEU A 1 133 ? 16.374 -20.312 -17.591 1.00 43.44 133 LEU A C 1
ATOM 1107 O O . LEU A 1 133 ? 16.990 -21.089 -16.872 1.00 43.44 133 LEU A O 1
ATOM 1111 N N . ASN A 1 134 ? 17.009 -19.377 -18.304 1.00 41.81 134 ASN A N 1
ATOM 1112 C CA . ASN A 1 134 ? 18.458 -19.267 -18.465 1.00 41.81 134 ASN A CA 1
ATOM 1113 C C . ASN A 1 134 ? 19.106 -18.081 -17.742 1.00 41.81 134 ASN A C 1
ATOM 1115 O O . ASN A 1 134 ? 20.333 -17.995 -17.729 1.00 41.81 134 ASN A O 1
ATOM 1119 N N . ASN A 1 135 ? 18.336 -17.180 -17.129 1.00 45.72 135 ASN A N 1
ATOM 1120 C CA . ASN A 1 135 ? 18.933 -16.098 -16.354 1.00 45.72 135 ASN A CA 1
ATOM 1121 C C . ASN A 1 135 ? 18.918 -16.484 -14.874 1.00 45.72 135 ASN A C 1
ATOM 1123 O O . ASN A 1 135 ? 17.863 -16.502 -14.246 1.00 45.72 135 ASN A O 1
ATOM 1127 N N . ASN A 1 136 ? 20.107 -16.787 -14.340 1.00 44.09 136 ASN A N 1
ATOM 1128 C CA . ASN A 1 136 ? 20.419 -16.999 -12.920 1.00 44.09 136 ASN A CA 1
ATOM 1129 C C . ASN A 1 136 ? 20.183 -15.717 -12.089 1.00 44.09 136 ASN A C 1
ATOM 1131 O O . ASN A 1 136 ? 21.065 -15.238 -11.378 1.00 44.09 136 ASN A O 1
ATOM 1135 N N . TYR A 1 137 ? 18.990 -15.130 -12.172 1.00 52.50 137 TYR A N 1
ATOM 1136 C CA . TYR A 1 137 ? 18.503 -14.256 -11.122 1.00 52.50 137 TYR A CA 1
ATOM 1137 C C . TYR A 1 137 ? 18.249 -15.173 -9.934 1.00 52.50 137 TYR A C 1
ATOM 1139 O O . TYR A 1 137 ? 17.337 -15.998 -9.987 1.00 52.50 137 TYR A O 1
ATOM 1147 N N . GLY A 1 138 ? 19.129 -15.101 -8.930 1.00 52.88 138 GLY A N 1
ATOM 1148 C CA . GLY A 1 138 ? 19.035 -15.914 -7.722 1.00 52.88 138 GLY A CA 1
ATOM 1149 C C . GLY A 1 138 ? 17.588 -15.993 -7.249 1.00 52.88 138 GLY A C 1
ATOM 1150 O O . GLY A 1 138 ? 16.884 -14.984 -7.276 1.00 52.88 138 GLY A O 1
ATOM 1151 N N . LEU A 1 139 ? 17.154 -17.209 -6.914 1.00 65.06 139 LEU A N 1
ATOM 1152 C CA . LEU A 1 139 ? 15.814 -17.537 -6.440 1.00 65.06 139 LEU A CA 1
ATOM 1153 C C . LEU A 1 139 ? 15.507 -16.644 -5.237 1.00 65.06 139 LEU A C 1
ATOM 1155 O O . LEU A 1 139 ? 15.884 -16.977 -4.115 1.00 65.06 139 LEU A O 1
ATOM 1159 N N . LEU A 1 140 ? 14.899 -15.475 -5.463 1.00 80.56 140 LEU A N 1
ATOM 1160 C CA . LEU A 1 140 ? 14.365 -14.705 -4.353 1.00 80.56 140 LEU A CA 1
ATOM 1161 C C . LEU A 1 140 ? 13.363 -15.633 -3.680 1.00 80.56 140 LEU A C 1
ATOM 1163 O O . LEU A 1 140 ? 12.536 -16.251 -4.348 1.00 80.56 140 LEU A O 1
ATOM 1167 N N . GLU A 1 141 ? 13.490 -15.794 -2.373 1.00 86.75 141 GLU A N 1
ATOM 1168 C CA . GLU A 1 141 ? 12.492 -16.520 -1.611 1.00 86.75 141 GLU A CA 1
ATOM 1169 C C . GLU A 1 141 ? 11.337 -15.571 -1.328 1.00 86.75 141 GLU A C 1
ATOM 1171 O O . GLU A 1 141 ? 11.534 -14.376 -1.074 1.00 86.75 141 GLU A O 1
ATOM 1176 N N . LYS A 1 142 ? 10.117 -16.099 -1.416 1.00 91.62 142 LYS A N 1
ATOM 1177 C CA . LYS A 1 142 ? 8.952 -15.349 -0.974 1.00 91.62 142 LYS A CA 1
ATOM 1178 C C . LYS A 1 142 ? 9.044 -15.172 0.526 1.00 91.62 142 LYS A C 1
ATOM 1180 O O . LYS A 1 142 ? 9.361 -16.107 1.259 1.00 91.62 142 LYS A O 1
ATOM 1185 N N . GLU A 1 143 ? 8.738 -13.966 0.970 1.00 92.38 143 GLU A N 1
ATOM 1186 C CA . GLU A 1 143 ? 8.510 -13.733 2.383 1.00 92.38 143 GLU A CA 1
ATOM 1187 C C . GLU A 1 143 ? 7.314 -14.573 2.842 1.00 92.38 143 GLU A C 1
ATOM 1189 O O . GLU A 1 143 ? 6.263 -14.556 2.204 1.00 92.38 143 GLU A O 1
ATOM 1194 N N . LYS A 1 144 ? 7.476 -15.320 3.929 1.00 94.81 144 LYS A N 1
ATOM 1195 C CA . LYS A 1 144 ? 6.389 -16.096 4.520 1.00 94.81 144 LYS A CA 1
ATOM 1196 C C . LYS A 1 144 ? 5.713 -15.274 5.596 1.00 94.81 144 LYS A C 1
ATOM 1198 O O . LYS A 1 144 ? 6.391 -14.723 6.462 1.00 94.81 144 LYS A O 1
ATOM 1203 N N . ILE A 1 145 ? 4.392 -15.196 5.528 1.00 95.56 145 ILE A N 1
ATOM 1204 C CA . ILE A 1 145 ? 3.577 -14.531 6.538 1.00 95.56 145 ILE A CA 1
ATOM 1205 C C . ILE A 1 145 ? 2.372 -15.384 6.907 1.00 95.56 145 ILE A C 1
ATOM 1207 O O . ILE A 1 145 ? 1.822 -16.108 6.082 1.00 95.56 145 ILE A O 1
ATOM 1211 N N . THR A 1 146 ? 1.910 -15.268 8.144 1.00 96.50 146 THR A N 1
ATOM 1212 C CA . THR A 1 146 ? 0.672 -15.925 8.562 1.00 96.50 146 THR A CA 1
ATOM 1213 C C . THR A 1 146 ? -0.551 -15.113 8.129 1.00 96.50 146 THR A C 1
ATOM 1215 O O . THR A 1 146 ? -0.478 -13.911 7.838 1.00 96.50 146 THR A O 1
ATOM 1218 N N . LYS A 1 147 ? -1.728 -15.746 8.128 1.00 97.00 147 LYS A N 1
ATOM 1219 C CA . LYS A 1 147 ? -3.000 -15.044 7.878 1.00 97.00 147 LYS A CA 1
ATOM 1220 C C . LYS A 1 147 ? -3.260 -13.961 8.923 1.00 97.00 147 LYS A C 1
ATOM 1222 O O . LYS A 1 147 ? -3.747 -12.886 8.590 1.00 97.00 147 LYS A O 1
ATOM 1227 N N . GLU A 1 148 ? -2.885 -14.209 10.172 1.00 94.81 148 GLU A N 1
ATOM 1228 C CA . GLU A 1 148 ? -3.005 -13.248 11.268 1.00 94.81 148 GLU A CA 1
ATOM 1229 C C . GLU A 1 148 ? -2.148 -12.005 10.999 1.00 94.81 148 GLU A C 1
ATOM 1231 O O . GLU A 1 148 ? -2.629 -10.885 11.166 1.00 94.81 148 GLU A O 1
ATOM 1236 N N . GLN A 1 149 ? -0.918 -12.174 10.498 1.00 94.19 149 GLN A N 1
ATOM 1237 C CA . GLN A 1 149 ? -0.072 -11.046 10.090 1.00 94.19 149 GLN A CA 1
ATOM 1238 C C . GLN A 1 149 ? -0.686 -10.258 8.925 1.00 94.19 149 GLN A C 1
ATOM 1240 O O . GLN A 1 149 ? -0.628 -9.023 8.929 1.00 94.19 149 GLN A O 1
ATOM 1245 N N . LEU A 1 150 ? -1.315 -10.936 7.957 1.00 95.69 150 LEU A N 1
ATOM 1246 C CA . LEU A 1 150 ? -2.031 -10.287 6.854 1.00 95.69 150 LEU A CA 1
ATOM 1247 C C . LEU A 1 150 ? -3.181 -9.409 7.378 1.00 95.69 150 LEU A C 1
ATOM 1249 O O . LEU A 1 150 ? -3.275 -8.228 7.031 1.00 95.69 150 LEU A O 1
ATOM 1253 N N . PHE A 1 151 ? -4.028 -9.963 8.249 1.00 95.25 151 PHE A N 1
ATOM 1254 C CA . PHE A 1 151 ? -5.196 -9.271 8.804 1.00 95.25 151 PHE A CA 1
ATOM 1255 C C . PHE A 1 151 ? -4.801 -8.114 9.723 1.00 95.25 151 PHE A C 1
ATOM 1257 O O . PHE A 1 151 ? -5.348 -7.014 9.605 1.00 95.25 151 PHE A O 1
ATOM 1264 N N . LEU A 1 152 ? -3.798 -8.322 10.578 1.00 91.75 152 LEU A N 1
ATOM 1265 C CA . LEU A 1 152 ? -3.225 -7.275 11.419 1.00 91.75 152 LEU A CA 1
ATOM 1266 C C . LEU A 1 152 ? -2.600 -6.154 10.580 1.00 91.75 152 LEU A C 1
ATOM 1268 O O . LEU A 1 152 ? -2.649 -4.986 10.959 1.00 91.75 152 LEU A O 1
ATOM 1272 N N . THR A 1 153 ? -1.995 -6.481 9.438 1.00 91.25 153 THR A N 1
ATOM 1273 C CA . THR A 1 153 ? -1.435 -5.470 8.535 1.00 91.25 153 THR A CA 1
ATOM 1274 C C . THR A 1 153 ? -2.541 -4.650 7.880 1.00 91.25 153 THR A C 1
ATOM 1276 O O . THR A 1 153 ? -2.468 -3.422 7.886 1.00 91.25 153 THR A O 1
ATOM 1279 N N . ALA A 1 154 ? -3.596 -5.297 7.381 1.00 92.50 154 ALA A N 1
ATOM 1280 C CA . ALA A 1 154 ? -4.720 -4.603 6.759 1.00 92.50 154 ALA A CA 1
ATOM 1281 C C . ALA A 1 154 ? -5.487 -3.697 7.738 1.00 92.50 154 ALA A C 1
ATOM 1283 O O . ALA A 1 154 ? -5.890 -2.591 7.373 1.00 92.50 154 ALA A O 1
ATOM 1284 N N . SER A 1 155 ? -5.657 -4.121 8.996 1.00 91.00 155 SER A N 1
ATOM 1285 C CA . SER A 1 155 ? -6.414 -3.357 9.998 1.00 91.00 155 SER A CA 1
ATOM 1286 C C . SER A 1 155 ? -5.808 -1.978 10.293 1.00 91.00 155 SER A C 1
ATOM 1288 O O . SER A 1 155 ? -6.538 -1.028 10.585 1.00 91.00 155 SER A O 1
ATOM 1290 N N . LYS A 1 156 ? -4.487 -1.824 10.127 1.00 86.62 156 LYS A N 1
ATOM 1291 C CA . LYS A 1 156 ? -3.750 -0.569 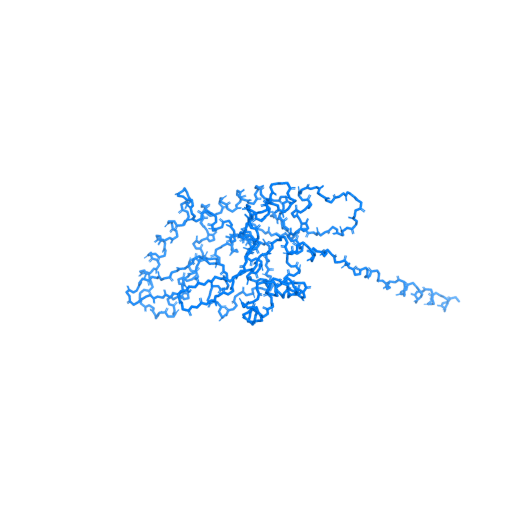10.364 1.00 86.62 156 LYS A CA 1
ATOM 1292 C C . LYS A 1 156 ? -4.125 0.559 9.403 1.00 86.62 156 LYS A C 1
ATOM 1294 O O . LYS A 1 156 ? -3.865 1.724 9.720 1.00 86.62 156 LYS A O 1
ATOM 1299 N N . PHE A 1 157 ? -4.749 0.258 8.262 1.00 87.44 157 PHE A N 1
ATOM 1300 C CA . PHE A 1 157 ? -5.197 1.290 7.323 1.00 87.44 157 PHE A CA 1
ATOM 1301 C C . PHE A 1 157 ? -6.415 2.072 7.820 1.00 87.44 157 PHE A C 1
ATOM 1303 O O . PHE A 1 157 ? -6.643 3.185 7.350 1.00 87.44 157 PHE A O 1
ATOM 1310 N N . PHE A 1 158 ? -7.147 1.554 8.808 1.00 88.38 158 PHE A N 1
ATOM 1311 C CA . PHE A 1 158 ? -8.368 2.151 9.341 1.00 88.38 158 PHE A CA 1
ATOM 1312 C C . PHE A 1 158 ? -8.083 3.002 10.578 1.00 88.38 158 PHE A C 1
ATOM 1314 O O . PHE A 1 158 ? -7.981 2.489 11.689 1.00 88.38 158 PHE A O 1
ATOM 1321 N N . HIS A 1 159 ? -7.987 4.321 10.418 1.00 86.38 159 HIS A N 1
ATOM 1322 C CA . HIS A 1 159 ? -7.439 5.176 11.468 1.00 86.38 159 HIS A CA 1
ATOM 1323 C C . HIS A 1 159 ? -8.351 6.330 11.878 1.00 86.38 159 HIS A C 1
ATOM 1325 O O . HIS A 1 159 ? -8.792 7.121 11.045 1.00 86.38 159 HIS A O 1
ATOM 1331 N N . ALA A 1 160 ? -8.568 6.496 13.187 1.00 88.50 160 ALA A N 1
ATOM 1332 C CA . ALA A 1 160 ? -9.151 7.719 13.732 1.00 88.50 160 ALA A CA 1
ATOM 1333 C C . ALA A 1 160 ? -8.110 8.844 13.739 1.00 88.50 160 ALA A C 1
ATOM 1335 O O . ALA A 1 160 ? -7.076 8.750 14.400 1.00 88.50 160 ALA A O 1
ATOM 1336 N N . VAL A 1 161 ? -8.403 9.925 13.023 1.00 86.94 161 VAL A N 1
ATOM 1337 C CA . VAL A 1 161 ? -7.530 11.097 12.895 1.00 86.94 161 VAL A CA 1
ATOM 1338 C C . VAL A 1 161 ? -7.740 12.050 14.064 1.00 86.94 161 VAL A C 1
ATOM 1340 O O . VAL A 1 161 ? -6.772 12.524 14.650 1.00 86.94 161 VAL A O 1
ATOM 1343 N N . MET A 1 162 ? -9.000 12.327 14.406 1.00 89.31 162 MET A N 1
ATOM 1344 C CA . MET A 1 162 ? -9.350 13.254 15.481 1.00 89.31 162 MET A CA 1
ATOM 1345 C C . MET A 1 162 ? -10.745 12.983 16.043 1.00 89.31 162 MET A C 1
ATOM 1347 O O . MET A 1 162 ? -11.629 12.463 15.355 1.00 89.31 162 MET A O 1
ATOM 1351 N N . VAL A 1 163 ? -10.946 13.418 17.285 1.00 90.00 163 VAL A N 1
ATOM 1352 C CA . VAL A 1 163 ? -12.270 13.627 17.877 1.00 90.00 163 VAL A CA 1
ATOM 1353 C C . VAL A 1 163 ? -12.734 15.031 17.482 1.00 90.00 163 VAL A C 1
ATOM 1355 O O . VAL A 1 163 ? -12.005 16.002 17.680 1.00 90.00 163 VAL A O 1
ATOM 1358 N N . LYS A 1 164 ? -13.917 15.145 16.880 1.00 90.75 164 LYS A N 1
ATOM 1359 C CA . LYS A 1 164 ? -14.514 16.428 16.493 1.00 90.75 164 LYS A CA 1
ATOM 1360 C C . LYS A 1 164 ? -15.147 17.136 17.703 1.00 90.75 164 LYS A C 1
ATOM 1362 O O . LYS A 1 164 ? -15.439 16.475 18.701 1.00 90.75 164 LYS A O 1
ATOM 1367 N N . PRO A 1 165 ? -15.423 18.454 17.616 1.00 89.25 165 PRO A N 1
ATOM 1368 C CA . PRO A 1 165 ? -16.080 19.199 18.697 1.00 89.25 165 PRO A CA 1
ATOM 1369 C C . PRO A 1 165 ? -17.439 18.626 19.123 1.00 89.25 165 PRO A C 1
ATOM 1371 O O . PRO A 1 165 ? -17.795 18.687 20.293 1.00 89.25 165 PRO A O 1
ATOM 1374 N N . ASP A 1 166 ? -18.176 18.012 18.195 1.00 90.31 166 ASP A N 1
ATOM 1375 C CA . ASP A 1 166 ? -19.456 17.337 18.451 1.00 90.31 166 ASP A CA 1
ATOM 1376 C C . ASP A 1 166 ? -19.299 15.924 19.046 1.00 90.31 166 ASP A C 1
ATOM 1378 O O . ASP A 1 166 ? -20.253 15.149 19.089 1.00 90.31 166 ASP A O 1
ATOM 1382 N N . SER A 1 167 ? -18.088 15.553 19.472 1.00 86.62 167 SER A N 1
ATOM 1383 C CA . SER A 1 167 ? -17.733 14.205 19.913 1.00 86.62 167 SER A CA 1
ATOM 1384 C C . SER A 1 167 ? -17.905 13.112 18.855 1.00 86.62 167 SER A C 1
ATOM 1386 O O . SER A 1 167 ? -17.816 11.934 19.190 1.00 86.62 167 SER A O 1
ATOM 1388 N N . SER A 1 168 ? -18.106 13.421 17.577 1.00 90.56 168 SER A N 1
ATOM 1389 C CA . SER A 1 168 ? -17.975 12.410 16.525 1.00 90.56 168 SER A CA 1
ATOM 1390 C C . SER A 1 168 ? -16.499 12.142 16.208 1.00 90.56 168 SER A C 1
ATOM 1392 O O . SER A 1 168 ? -15.610 12.922 16.555 1.00 90.56 168 SER A O 1
ATOM 1394 N N . ILE A 1 169 ? -16.210 11.015 15.558 1.00 90.25 169 ILE A N 1
ATOM 1395 C CA . ILE A 1 169 ? -14.846 10.656 15.158 1.00 90.25 169 ILE A CA 1
ATOM 1396 C C . ILE A 1 169 ? -14.668 10.944 13.679 1.00 90.25 169 ILE A C 1
ATOM 1398 O O . ILE A 1 169 ? -15.438 10.475 12.841 1.00 90.25 169 ILE A O 1
ATOM 1402 N N . TYR A 1 170 ? -13.627 11.704 13.357 1.00 88.94 170 TYR A N 1
ATOM 1403 C CA . TYR A 1 170 ? -13.124 11.774 11.999 1.00 88.94 170 TYR A CA 1
ATOM 1404 C C . TYR A 1 170 ? -12.089 10.671 11.805 1.00 88.94 170 TYR A C 1
ATOM 1406 O O . TYR A 1 170 ? -11.066 10.642 12.492 1.00 88.94 170 TYR A O 1
ATOM 1414 N N . PHE A 1 171 ? -12.359 9.764 10.874 1.00 87.88 171 PHE A N 1
ATOM 1415 C CA . PHE A 1 171 ? -11.465 8.674 10.512 1.00 87.88 171 PHE A CA 1
ATOM 1416 C C . PHE A 1 171 ? -11.097 8.757 9.032 1.00 87.88 171 PHE A C 1
ATOM 1418 O O . PHE A 1 171 ? -11.765 9.434 8.248 1.00 87.88 171 PHE A O 1
ATOM 1425 N N . LYS A 1 172 ? -10.035 8.049 8.657 1.00 84.75 172 LYS A N 1
ATOM 1426 C CA . LYS A 1 172 ? -9.621 7.864 7.272 1.00 84.75 172 LYS A CA 1
ATOM 1427 C C . LYS A 1 172 ? -9.181 6.422 7.027 1.00 84.75 172 LYS A C 1
ATOM 1429 O O . LYS A 1 172 ? -8.702 5.755 7.942 1.00 84.75 172 LYS A O 1
ATOM 1434 N N . VAL A 1 173 ? -9.333 5.996 5.777 1.00 81.50 173 VAL A N 1
ATOM 1435 C CA . VAL A 1 173 ? -8.619 4.859 5.190 1.00 81.50 173 VAL A CA 1
ATOM 1436 C C . VAL A 1 173 ? -7.597 5.474 4.237 1.00 81.50 173 VAL A C 1
ATOM 1438 O O . VAL A 1 173 ? -7.991 6.210 3.332 1.00 81.50 173 VAL A O 1
ATOM 1441 N N . CYS A 1 174 ? -6.299 5.316 4.501 1.00 69.62 174 CYS A N 1
ATOM 1442 C CA . CYS A 1 174 ? -5.263 6.084 3.800 1.00 69.62 174 CYS A CA 1
ATOM 1443 C C . CYS A 1 174 ? -4.039 5.270 3.386 1.00 69.62 174 CYS A C 1
ATOM 1445 O O . CYS A 1 174 ? -3.632 4.333 4.065 1.00 69.62 174 CYS A O 1
ATOM 1447 N N . VAL A 1 175 ? -3.426 5.742 2.296 1.00 55.91 175 VAL A N 1
ATOM 1448 C CA . VAL A 1 175 ? -2.023 5.536 1.911 1.00 55.91 175 VAL A CA 1
ATOM 1449 C C . VAL A 1 175 ? -1.187 6.423 2.827 1.00 55.91 175 VAL A C 1
ATOM 1451 O O . VAL A 1 175 ? -1.405 7.634 2.844 1.00 55.91 175 VAL A O 1
ATOM 1454 N N . GLY A 1 176 ? -0.260 5.864 3.599 1.00 53.78 176 GLY A N 1
ATOM 1455 C CA . GLY A 1 176 ? 0.606 6.665 4.466 1.00 53.78 176 GLY A CA 1
ATOM 1456 C C . GLY A 1 176 ? 0.542 6.285 5.935 1.00 53.78 176 GLY A C 1
ATOM 1457 O O . GLY A 1 176 ? -0.487 5.838 6.439 1.00 53.78 176 GLY A O 1
ATOM 1458 N N . TYR A 1 177 ? 1.648 6.542 6.637 1.00 47.59 177 TYR A N 1
ATOM 1459 C CA . TYR A 1 177 ? 1.730 6.575 8.097 1.00 47.59 177 TYR A CA 1
ATOM 1460 C C . TYR A 1 177 ? 0.577 7.412 8.667 1.00 47.59 177 TYR A C 1
ATOM 1462 O O . TYR A 1 177 ? 0.642 8.638 8.744 1.00 47.59 177 TYR A O 1
ATOM 1470 N N . ASN A 1 178 ? -0.496 6.728 9.046 1.00 46.41 178 ASN A N 1
ATOM 1471 C CA . ASN A 1 178 ? -1.725 7.252 9.617 1.00 46.41 178 ASN A CA 1
ATOM 1472 C C . ASN A 1 178 ? -1.445 8.059 10.894 1.00 46.41 178 ASN A C 1
ATOM 1474 O O . ASN A 1 178 ? -1.531 7.510 11.986 1.00 46.41 178 ASN A O 1
ATOM 1478 N N . GLY A 1 179 ? -1.021 9.325 10.782 1.00 40.28 179 GLY A N 1
ATOM 1479 C CA . GLY A 1 179 ? -0.781 10.240 11.911 1.00 40.28 179 GLY A CA 1
ATOM 1480 C C . GLY A 1 179 ? 0.143 9.708 13.020 1.00 40.28 179 GLY A C 1
ATOM 1481 O O . GLY A 1 179 ? 0.260 10.329 14.075 1.00 40.28 179 GLY A O 1
ATOM 1482 N N . PHE A 1 180 ? 0.796 8.566 12.803 1.00 41.53 180 PHE A N 1
ATOM 1483 C CA . PHE A 1 180 ? 1.505 7.783 13.803 1.00 41.53 180 PHE A CA 1
ATOM 1484 C C . PHE A 1 180 ? 2.950 8.290 13.876 1.00 41.53 180 PHE A C 1
ATOM 1486 O O . PHE A 1 180 ? 3.906 7.598 13.534 1.00 41.53 180 PHE A O 1
ATOM 1493 N N . LYS A 1 181 ? 3.131 9.536 14.337 1.00 37.00 181 LYS A N 1
ATOM 1494 C CA . LYS A 1 181 ? 4.419 9.988 14.886 1.00 37.00 181 LYS A CA 1
ATOM 1495 C C . LYS A 1 181 ? 4.642 9.269 16.223 1.00 37.00 181 LYS A C 1
ATOM 1497 O O . LYS A 1 181 ? 4.465 9.851 17.283 1.00 37.00 181 LYS A O 1
ATOM 1502 N N . GLY A 1 182 ? 4.949 7.977 16.173 1.00 33.19 182 GLY A N 1
ATOM 1503 C CA . GLY A 1 182 ? 5.108 7.154 17.371 1.00 33.19 182 GLY A CA 1
ATOM 1504 C C . GLY A 1 182 ? 4.856 5.682 17.100 1.00 33.19 182 GLY A C 1
ATOM 1505 O O . GLY A 1 182 ? 3.817 5.179 17.484 1.00 33.19 182 GLY A O 1
ATOM 1506 N N . LYS A 1 183 ? 5.792 5.031 16.395 1.00 32.91 183 LYS A N 1
ATOM 1507 C CA . LYS A 1 183 ? 5.993 3.573 16.279 1.00 32.91 183 LYS A CA 1
ATOM 1508 C C . LYS A 1 183 ? 4.797 2.664 16.627 1.00 32.91 183 LYS A C 1
ATOM 1510 O O . LYS A 1 183 ? 4.499 2.448 17.792 1.00 32.91 183 LYS A O 1
ATOM 1515 N N . LEU A 1 184 ? 4.384 1.880 15.636 1.00 37.56 184 LEU A N 1
ATOM 1516 C CA . LEU A 1 184 ? 4.827 0.484 15.589 1.00 37.56 184 LEU A CA 1
ATOM 1517 C C . LEU A 1 184 ? 5.420 0.225 14.196 1.00 37.56 184 LEU A C 1
ATOM 1519 O O . LEU A 1 184 ? 4.853 -0.496 13.385 1.00 37.56 184 LEU A O 1
ATOM 1523 N N . VAL A 1 185 ? 6.620 0.773 13.949 1.00 38.66 185 VAL A N 1
ATOM 1524 C CA . VAL A 1 185 ? 7.636 -0.073 13.311 1.00 38.66 185 VAL A CA 1
ATOM 1525 C C . VAL A 1 185 ? 7.882 -1.158 14.351 1.00 38.66 185 VAL A C 1
ATOM 1527 O O . VAL A 1 185 ? 8.740 -1.015 15.226 1.00 38.66 185 VAL A O 1
ATOM 1530 N N . THR A 1 186 ? 7.066 -2.214 14.333 1.00 38.22 186 THR A N 1
ATOM 1531 C CA . THR A 1 186 ? 7.599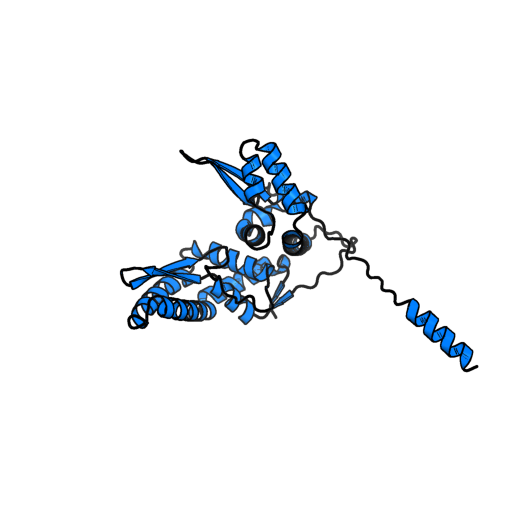 -3.506 14.741 1.00 38.22 186 THR A CA 1
ATOM 1532 C C . THR A 1 186 ? 8.858 -3.703 13.912 1.00 38.22 186 THR A C 1
ATOM 1534 O O . THR A 1 186 ? 8.973 -3.194 12.798 1.00 38.22 186 THR A O 1
ATOM 1537 N N . LYS A 1 187 ? 9.844 -4.403 14.455 1.00 44.62 187 LYS A N 1
ATOM 1538 C CA . LYS A 1 187 ? 11.136 -4.660 13.804 1.00 44.62 187 LYS A CA 1
ATOM 1539 C C . LYS A 1 187 ? 11.012 -5.375 12.433 1.00 44.62 187 LYS A C 1
ATOM 1541 O O . LYS A 1 187 ? 12.022 -5.618 11.786 1.00 44.62 187 LYS A O 1
ATOM 1546 N N . GLU A 1 188 ? 9.783 -5.660 12.012 1.00 60.38 188 GLU A N 1
ATOM 1547 C CA . GLU A 1 188 ? 9.315 -6.355 10.825 1.00 60.38 188 GLU A CA 1
ATOM 1548 C C . GLU A 1 188 ? 8.312 -5.425 10.115 1.00 60.38 188 GLU A C 1
ATOM 1550 O O . GLU A 1 188 ? 7.147 -5.325 10.500 1.00 60.38 188 GLU A O 1
ATOM 1555 N N . SER A 1 189 ? 8.803 -4.636 9.159 1.00 75.81 189 SER A N 1
ATOM 1556 C CA . SER A 1 189 ? 7.970 -3.999 8.132 1.00 75.81 189 SER A CA 1
ATOM 1557 C C . SER A 1 189 ? 7.921 -4.964 6.954 1.00 75.81 189 SER A C 1
ATOM 1559 O O . SER A 1 189 ? 8.963 -5.522 6.602 1.00 75.81 189 SER A O 1
ATOM 1561 N N . HIS A 1 190 ? 6.736 -5.141 6.365 1.00 90.00 190 HIS A N 1
ATOM 1562 C CA . HIS A 1 190 ? 6.481 -6.077 5.267 1.00 90.00 190 HIS A CA 1
ATOM 1563 C C . HIS A 1 190 ? 5.961 -5.297 4.048 1.00 90.00 190 HIS A C 1
ATOM 1565 O O . HIS A 1 190 ? 4.759 -5.303 3.777 1.00 90.00 190 HIS A O 1
ATOM 1571 N N . PRO A 1 191 ? 6.822 -4.575 3.307 1.00 91.56 191 PRO A N 1
ATOM 1572 C CA . PRO A 1 191 ? 6.391 -3.554 2.347 1.00 91.56 191 PRO A CA 1
ATOM 1573 C C . PRO A 1 191 ? 5.450 -4.086 1.265 1.00 91.56 191 PRO A C 1
ATOM 1575 O O . PRO A 1 191 ? 4.466 -3.436 0.917 1.00 91.56 191 PRO A O 1
ATOM 1578 N N . LEU A 1 192 ? 5.721 -5.294 0.762 1.00 94.94 192 LEU A N 1
ATOM 1579 C CA . LEU A 1 192 ? 4.902 -5.935 -0.268 1.00 94.94 192 LEU A CA 1
ATOM 1580 C C . LEU A 1 192 ? 3.579 -6.485 0.272 1.00 94.94 192 LEU A C 1
ATOM 1582 O O . LEU A 1 192 ? 2.613 -6.552 -0.487 1.00 94.94 192 LEU A O 1
ATOM 1586 N N . VAL A 1 193 ? 3.519 -6.849 1.553 1.00 95.75 193 VAL A N 1
ATOM 1587 C CA . VAL A 1 193 ? 2.280 -7.256 2.231 1.00 95.75 193 VAL A CA 1
ATOM 1588 C C . VAL A 1 193 ? 1.422 -6.028 2.505 1.00 95.75 193 VAL A C 1
ATOM 1590 O O . VAL A 1 193 ? 0.243 -6.007 2.170 1.00 95.75 193 VAL A O 1
ATOM 1593 N N . GLU A 1 194 ? 2.020 -4.970 3.051 1.00 94.19 194 GLU A N 1
ATOM 1594 C CA . GLU A 1 194 ? 1.344 -3.701 3.312 1.00 94.19 194 GLU A CA 1
ATOM 1595 C C . GLU A 1 194 ? 0.740 -3.112 2.038 1.00 94.19 194 GLU A C 1
ATOM 1597 O O . GLU A 1 194 ? -0.431 -2.740 2.025 1.00 94.19 194 GLU A O 1
ATOM 1602 N N . ALA A 1 195 ? 1.514 -3.081 0.953 1.00 94.38 195 ALA A N 1
ATOM 1603 C CA . ALA A 1 195 ? 1.063 -2.547 -0.321 1.00 94.38 195 ALA A CA 1
ATOM 1604 C C . ALA A 1 195 ? -0.075 -3.394 -0.932 1.00 94.38 195 ALA A C 1
ATOM 1606 O O . ALA A 1 195 ? -1.006 -2.837 -1.518 1.00 94.38 195 ALA A O 1
ATOM 1607 N N . PHE A 1 196 ? -0.046 -4.721 -0.750 1.00 97.12 196 PHE A N 1
ATOM 1608 C CA . PHE A 1 196 ? -1.127 -5.618 -1.170 1.00 97.12 196 PHE A CA 1
ATOM 1609 C C . PHE A 1 196 ? -2.401 -5.378 -0.349 1.00 97.12 196 PHE A C 1
ATOM 1611 O O . PHE A 1 196 ? -3.484 -5.215 -0.917 1.00 97.12 196 PHE A O 1
ATOM 1618 N N . CYS A 1 197 ? -2.273 -5.313 0.979 1.00 95.12 197 CYS A N 1
ATOM 1619 C CA . CYS A 1 197 ? -3.389 -5.039 1.877 1.00 95.12 197 CYS A CA 1
ATOM 1620 C C . CYS A 1 197 ? -4.009 -3.672 1.583 1.00 95.12 197 CYS A C 1
ATOM 1622 O O . CYS A 1 197 ? -5.229 -3.556 1.555 1.00 95.12 197 CYS A O 1
ATOM 1624 N N . PHE A 1 198 ? -3.185 -2.655 1.323 1.00 92.56 198 PHE A N 1
ATOM 1625 C CA . PHE A 1 198 ? -3.653 -1.323 0.963 1.00 92.56 198 PHE A CA 1
ATOM 1626 C C . PHE A 1 198 ? -4.471 -1.337 -0.330 1.00 92.56 198 PHE A C 1
ATOM 1628 O O . PHE A 1 198 ? -5.608 -0.874 -0.323 1.00 92.56 198 PHE A O 1
ATOM 1635 N N . MET A 1 199 ? -3.915 -1.885 -1.419 1.00 93.50 199 MET A N 1
ATOM 1636 C CA . MET A 1 199 ? -4.619 -2.002 -2.701 1.00 93.50 199 MET A CA 1
ATOM 1637 C C . MET A 1 19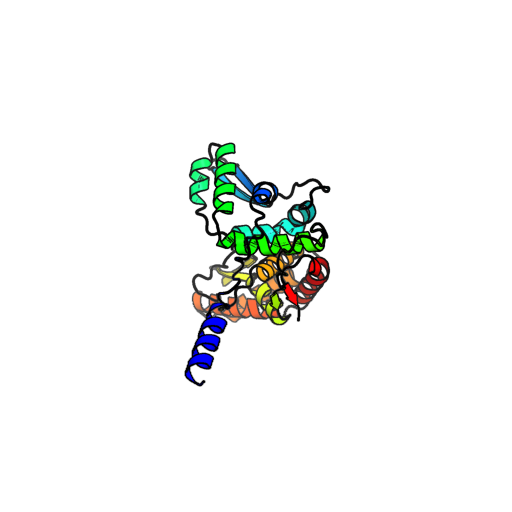9 ? -5.969 -2.695 -2.505 1.00 93.50 199 MET A C 1
ATOM 1639 O O . MET A 1 199 ? -7.002 -2.135 -2.850 1.00 93.50 199 MET A O 1
ATOM 1643 N N . THR A 1 200 ? -5.964 -3.852 -1.843 1.00 94.31 200 THR A N 1
ATOM 1644 C CA . THR A 1 200 ? -7.173 -4.653 -1.619 1.00 94.31 200 THR A CA 1
ATOM 1645 C C . THR A 1 200 ? -8.220 -3.901 -0.789 1.00 94.31 200 THR A C 1
ATOM 1647 O O . THR A 1 200 ? -9.393 -3.870 -1.144 1.00 94.31 200 THR A O 1
ATOM 1650 N N . VAL A 1 201 ? -7.816 -3.244 0.303 1.00 91.88 201 VAL A N 1
ATOM 1651 C CA . VAL A 1 201 ? -8.726 -2.443 1.140 1.00 91.88 201 VAL A CA 1
ATOM 1652 C C . VAL A 1 201 ? -9.303 -1.250 0.376 1.00 91.88 201 VAL A C 1
ATOM 1654 O O . VAL A 1 201 ? -10.403 -0.807 0.686 1.00 91.88 201 VAL A O 1
ATOM 1657 N N . MET A 1 202 ? -8.578 -0.681 -0.579 1.00 88.50 202 MET A N 1
ATOM 1658 C CA . MET A 1 202 ? -9.044 0.495 -1.309 1.00 88.50 202 MET A CA 1
ATOM 1659 C C . MET A 1 202 ? -9.916 0.142 -2.509 1.00 88.50 202 MET A C 1
ATOM 1661 O O . MET A 1 202 ? -10.923 0.816 -2.718 1.00 88.50 202 MET A O 1
ATOM 1665 N N . ASP A 1 203 ? -9.563 -0.908 -3.251 1.00 88.12 203 ASP A N 1
ATOM 1666 C CA . ASP A 1 203 ? -10.331 -1.373 -4.409 1.00 88.12 203 ASP A CA 1
ATOM 1667 C C . ASP A 1 203 ? -11.742 -1.791 -3.974 1.00 88.12 203 ASP A C 1
ATOM 1669 O O . ASP A 1 203 ? -12.733 -1.333 -4.538 1.00 88.12 203 ASP A O 1
ATOM 1673 N N . PHE A 1 204 ? -11.845 -2.540 -2.872 1.00 84.81 204 PHE A N 1
ATOM 1674 C CA . PHE A 1 204 ? -13.133 -2.996 -2.352 1.00 84.81 204 PHE A CA 1
ATOM 1675 C C . PHE A 1 204 ? -13.878 -1.945 -1.520 1.00 84.81 204 PHE A C 1
ATOM 1677 O O . PHE A 1 204 ? -15.073 -2.096 -1.289 1.00 84.81 204 PHE A O 1
ATOM 1684 N N . ALA A 1 205 ? -13.246 -0.841 -1.104 1.00 78.25 205 ALA A N 1
ATOM 1685 C CA . ALA A 1 205 ? -13.964 0.227 -0.394 1.00 78.25 205 ALA A CA 1
ATOM 1686 C C . ALA A 1 205 ? -14.964 0.967 -1.300 1.00 78.25 205 ALA A C 1
ATOM 1688 O O . ALA A 1 205 ? -15.845 1.666 -0.792 1.00 78.25 205 ALA A O 1
ATOM 1689 N N . GLN A 1 206 ? -14.792 0.846 -2.620 1.00 68.31 206 GLN A N 1
ATOM 1690 C CA . GLN A 1 206 ? -15.656 1.430 -3.646 1.00 68.31 206 GLN A CA 1
ATOM 1691 C C . GLN A 1 206 ? -16.753 0.464 -4.118 1.00 68.31 206 GLN A C 1
ATOM 1693 O O . GLN A 1 206 ? -17.652 0.885 -4.842 1.00 68.31 206 GLN A O 1
ATOM 1698 N N . GLU A 1 207 ? -16.688 -0.813 -3.735 1.00 74.38 207 GLU A N 1
ATOM 1699 C CA . GLU A 1 207 ? -17.679 -1.812 -4.126 1.00 74.38 207 GLU A CA 1
ATOM 1700 C C . GLU A 1 207 ? -18.858 -1.800 -3.145 1.00 74.38 207 GLU A C 1
ATOM 1702 O O . GLU A 1 207 ? -18.689 -2.010 -1.943 1.00 74.38 207 GLU A O 1
ATOM 1707 N N . ASP A 1 208 ? -20.074 -1.589 -3.656 1.00 59.69 208 ASP A N 1
ATOM 1708 C CA . ASP A 1 208 ? -21.297 -1.543 -2.839 1.00 59.69 208 ASP A CA 1
ATOM 1709 C C . ASP A 1 208 ? -21.582 -2.869 -2.102 1.00 59.69 208 ASP A C 1
ATOM 1711 O O . ASP A 1 208 ? -22.260 -2.877 -1.073 1.00 59.69 208 ASP A O 1
ATOM 1715 N N . GLU A 1 209 ? -21.043 -3.989 -2.597 1.00 59.88 209 GLU A N 1
ATOM 1716 C CA . GLU A 1 209 ? -21.197 -5.326 -2.006 1.00 59.88 209 GLU A CA 1
ATOM 1717 C C . GLU A 1 209 ? -20.237 -5.592 -0.830 1.00 59.88 209 GLU A C 1
ATOM 1719 O O . GLU A 1 209 ? -20.442 -6.531 -0.054 1.00 59.88 209 GLU A O 1
ATOM 1724 N N . ALA A 1 210 ? -19.197 -4.770 -0.651 1.00 61.09 210 ALA A N 1
ATOM 1725 C CA . ALA A 1 210 ? -18.201 -4.962 0.394 1.00 61.09 210 ALA A CA 1
ATOM 1726 C C . ALA A 1 210 ? -18.686 -4.393 1.741 1.00 61.09 210 ALA A C 1
ATOM 1728 O O . ALA A 1 210 ? -18.418 -3.253 2.133 1.00 61.09 210 ALA A O 1
ATOM 1729 N N . ASN A 1 211 ? -19.398 -5.228 2.495 1.00 74.88 211 ASN A N 1
ATOM 1730 C CA . ASN A 1 211 ? -20.051 -4.835 3.744 1.00 74.88 211 ASN A CA 1
ATOM 1731 C C . ASN A 1 211 ? -19.077 -4.403 4.876 1.00 74.88 211 ASN A C 1
ATOM 1733 O O . ASN A 1 211 ? -19.473 -3.653 5.773 1.00 74.88 211 ASN A O 1
ATOM 1737 N N . TYR A 1 212 ? -17.774 -4.722 4.795 1.00 82.81 212 TYR A N 1
ATOM 1738 C CA . TYR A 1 212 ? -16.804 -4.329 5.833 1.00 82.81 212 TYR A CA 1
ATOM 1739 C C . TYR A 1 212 ? -16.718 -2.810 6.048 1.00 82.81 212 TYR A C 1
ATOM 1741 O O . TYR A 1 212 ? -16.516 -2.367 7.180 1.00 82.81 212 TYR A O 1
ATOM 1749 N N . TYR A 1 213 ? -16.850 -1.987 4.997 1.00 83.19 213 TYR A N 1
ATOM 1750 C CA . TYR A 1 213 ? -16.682 -0.536 5.138 1.00 83.19 213 TYR A CA 1
ATOM 1751 C C . TYR A 1 213 ? -17.897 0.116 5.811 1.00 83.19 213 TYR A C 1
ATOM 1753 O O . TYR A 1 213 ? -17.752 1.074 6.579 1.00 83.19 213 TYR A O 1
ATOM 1761 N N . GLN A 1 214 ? -19.099 -0.415 5.572 1.00 83.38 214 GLN A N 1
ATOM 1762 C CA . GLN A 1 214 ? -20.309 0.024 6.270 1.00 83.38 214 GLN A CA 1
ATOM 1763 C C . GLN A 1 214 ? -20.302 -0.449 7.724 1.00 83.38 214 GLN A C 1
ATOM 1765 O O . GLN A 1 214 ? -20.523 0.362 8.630 1.00 83.38 214 GLN A O 1
ATOM 1770 N N . ASP A 1 215 ? -19.935 -1.709 7.961 1.00 85.19 215 ASP A N 1
ATOM 1771 C CA . ASP A 1 215 ? -19.739 -2.249 9.306 1.00 85.19 215 ASP A CA 1
ATOM 1772 C C . ASP A 1 215 ? -18.710 -1.437 10.091 1.00 85.19 215 ASP A C 1
ATOM 1774 O O . ASP A 1 215 ? -18.926 -1.088 11.256 1.00 85.19 215 ASP A O 1
ATOM 1778 N N . PHE A 1 216 ? -17.611 -1.053 9.450 1.00 87.94 216 PHE A N 1
ATOM 1779 C CA . PHE A 1 216 ? -16.603 -0.185 10.037 1.00 87.94 216 PHE A CA 1
ATOM 1780 C C . PHE A 1 216 ? -17.182 1.174 10.457 1.00 87.94 216 PHE A C 1
ATOM 1782 O O . PHE A 1 216 ? -17.029 1.573 11.615 1.00 87.94 216 PHE A O 1
ATOM 1789 N N . LYS A 1 217 ? -17.910 1.872 9.572 1.00 87.25 217 LYS A N 1
ATOM 1790 C CA . LYS A 1 217 ? -18.564 3.157 9.899 1.00 87.25 217 LYS A CA 1
ATOM 1791 C C . LYS A 1 217 ? -19.512 3.033 11.090 1.00 87.25 217 LYS A C 1
ATOM 1793 O O . LYS A 1 217 ? -19.514 3.890 11.980 1.00 87.25 217 LYS A O 1
ATOM 1798 N N . LEU A 1 218 ? -20.316 1.969 11.115 1.00 88.69 218 LEU A N 1
ATOM 1799 C CA . LEU A 1 218 ? -21.255 1.693 12.200 1.00 88.69 218 LEU A CA 1
ATOM 1800 C C . LEU A 1 218 ? -20.524 1.462 13.525 1.00 88.69 218 LEU A C 1
ATOM 1802 O O . LEU A 1 218 ? -20.922 2.017 14.552 1.00 88.69 218 LEU A O 1
ATOM 1806 N N . ASN A 1 219 ? -19.434 0.698 13.504 1.00 89.00 219 ASN A N 1
ATOM 1807 C CA . ASN A 1 219 ? -18.616 0.440 14.681 1.00 89.00 219 ASN A CA 1
ATOM 1808 C C . ASN A 1 219 ? -17.913 1.702 15.197 1.00 89.00 219 ASN A C 1
ATOM 1810 O O . ASN A 1 219 ? -17.965 1.975 16.394 1.00 89.00 219 ASN A O 1
ATOM 1814 N N . VAL A 1 220 ? -17.357 2.543 14.322 1.00 87.62 220 VAL A N 1
ATOM 1815 C CA . VAL A 1 220 ? -16.745 3.822 14.730 1.00 87.62 220 VAL A CA 1
ATOM 1816 C C . VAL A 1 220 ? -17.767 4.745 15.405 1.00 87.62 220 VAL A C 1
ATOM 1818 O O . VAL A 1 220 ? -17.459 5.378 16.415 1.00 87.62 220 VAL A O 1
ATOM 1821 N N . LYS A 1 221 ? -19.010 4.783 14.910 1.00 88.25 221 LYS A N 1
ATOM 1822 C CA . LYS A 1 221 ? -20.106 5.543 15.537 1.00 88.25 221 LYS A CA 1
ATOM 1823 C C . LYS A 1 221 ? -20.497 4.999 16.919 1.00 88.25 221 LYS A C 1
ATOM 1825 O O . LYS A 1 221 ? -20.953 5.763 17.767 1.00 88.25 221 LYS A O 1
ATOM 1830 N N . LYS A 1 222 ? -20.353 3.692 17.158 1.00 90.06 222 LYS A N 1
ATOM 1831 C CA . LYS A 1 222 ? -20.556 3.093 18.490 1.00 90.06 222 LYS A CA 1
ATOM 1832 C C . LYS A 1 222 ? -19.403 3.460 19.426 1.00 90.06 222 LYS A C 1
ATOM 1834 O O . LYS A 1 222 ? -19.656 4.004 20.497 1.00 90.06 222 LYS A O 1
ATOM 1839 N N . LEU A 1 223 ? -18.159 3.281 18.975 1.00 89.31 223 LEU A N 1
ATOM 1840 C CA . LEU A 1 223 ? -16.949 3.636 19.729 1.00 89.31 223 LEU A CA 1
ATOM 1841 C C . LEU A 1 223 ? -16.910 5.119 20.111 1.00 89.31 223 LEU A C 1
ATOM 1843 O O . LEU A 1 223 ? -16.426 5.477 21.184 1.00 89.31 223 LEU A O 1
ATOM 1847 N N . SER A 1 224 ? -17.461 6.000 19.269 1.00 85.81 224 SER A N 1
ATOM 1848 C CA . SER A 1 224 ? -17.561 7.417 19.608 1.00 85.81 224 SER A CA 1
ATOM 1849 C C . SER A 1 224 ? -18.430 7.654 20.849 1.00 85.81 224 SER A C 1
ATOM 1851 O O . SER A 1 224 ? -18.210 8.627 21.552 1.00 85.81 224 SER A O 1
ATOM 1853 N N . LYS A 1 225 ? -19.397 6.800 21.173 1.00 88.50 225 LYS A N 1
ATOM 1854 C CA . LYS A 1 225 ? -20.242 6.987 22.364 1.00 88.50 225 LYS A CA 1
ATOM 1855 C C . LYS A 1 225 ? -19.670 6.330 23.620 1.00 88.50 225 LYS A C 1
ATOM 1857 O O . LYS A 1 225 ? -19.965 6.781 24.717 1.00 88.50 225 LYS A O 1
ATOM 1862 N N . GLU A 1 226 ? -18.857 5.291 23.461 1.00 88.69 226 GLU A N 1
ATOM 1863 C CA . GLU A 1 226 ? -18.351 4.464 24.566 1.00 88.69 226 GLU A CA 1
ATOM 1864 C C . GLU A 1 226 ? -17.345 5.197 25.469 1.00 88.69 226 GLU A C 1
ATOM 1866 O O . GLU A 1 226 ? -17.292 4.954 26.669 1.00 88.69 226 GLU A O 1
ATOM 1871 N N . TYR A 1 227 ? -16.575 6.133 24.907 1.00 87.50 227 TYR A N 1
ATOM 1872 C CA . TYR A 1 227 ? -15.455 6.788 25.593 1.00 87.50 227 TYR A CA 1
ATOM 1873 C C . TYR A 1 227 ? -15.675 8.289 25.841 1.00 87.50 227 TYR A C 1
ATOM 1875 O O . TYR A 1 227 ? -14.715 9.057 25.809 1.00 87.50 227 TYR A O 1
ATOM 1883 N N . LEU A 1 228 ? -16.923 8.729 26.039 1.00 88.62 228 LEU A N 1
ATOM 1884 C CA . LEU A 1 228 ? -17.254 10.154 26.224 1.00 88.62 228 LEU A CA 1
ATOM 1885 C C . LEU A 1 228 ? -16.630 10.776 27.483 1.00 88.62 228 LEU A C 1
ATOM 1887 O O . LEU A 1 228 ? -16.311 11.959 27.463 1.00 88.62 228 LEU A O 1
ATOM 1891 N N . GLU A 1 229 ? -16.397 9.976 28.524 1.00 89.31 229 GLU A N 1
ATOM 1892 C CA . GLU A 1 229 ? -15.799 10.424 29.792 1.00 89.31 229 GLU A CA 1
ATOM 1893 C C . GLU A 1 229 ? -14.273 10.631 29.717 1.00 89.31 229 GLU A C 1
ATOM 1895 O O . GLU A 1 229 ? -13.661 11.134 30.657 1.00 89.31 229 GLU A O 1
ATOM 1900 N N . LEU A 1 230 ? -13.625 10.218 28.619 1.00 90.50 230 LEU A N 1
ATOM 1901 C CA . LEU A 1 230 ? -12.181 10.370 28.431 1.00 90.50 230 LEU A CA 1
ATOM 1902 C C . LEU A 1 230 ? -11.833 11.714 27.784 1.00 90.50 230 LEU A C 1
ATOM 1904 O O . LEU A 1 230 ? -12.593 12.254 26.977 1.00 90.50 230 LEU A O 1
ATOM 1908 N N . SER A 1 231 ? -10.617 12.208 28.044 1.00 89.31 231 SER A N 1
ATOM 1909 C CA . SER A 1 231 ? -10.082 13.347 27.290 1.00 89.31 231 SER A CA 1
ATOM 1910 C C . SER A 1 231 ? -9.957 13.007 25.800 1.00 89.31 231 SER A C 1
ATOM 1912 O O . SER A 1 231 ? -9.787 11.843 25.431 1.00 89.31 231 SER A O 1
ATOM 1914 N N . SER A 1 232 ? -9.983 14.013 24.921 1.00 87.38 232 SER A N 1
ATOM 1915 C CA . SER A 1 232 ? -9.883 13.801 23.467 1.00 87.38 232 SER A CA 1
ATOM 1916 C C . SER A 1 232 ? -8.655 12.982 23.052 1.00 87.38 232 SER A C 1
ATOM 1918 O O . SER A 1 232 ? -8.750 12.163 22.141 1.00 87.38 232 SER A O 1
ATOM 1920 N N . GLU A 1 233 ? -7.517 13.164 23.727 1.00 87.94 233 GLU A N 1
ATOM 1921 C CA . GLU A 1 233 ? -6.282 12.421 23.456 1.00 87.94 233 GLU A CA 1
ATOM 1922 C C . GLU A 1 233 ? -6.393 10.952 23.885 1.00 87.94 233 GLU A C 1
ATOM 1924 O O . GLU A 1 233 ? -6.166 10.049 23.077 1.00 87.94 233 GLU A O 1
ATOM 1929 N N . GLN A 1 234 ? -6.815 10.704 25.129 1.00 90.69 234 GLN A N 1
ATOM 1930 C CA . GLN A 1 234 ? -7.015 9.348 25.650 1.00 90.69 234 GLN A CA 1
ATOM 1931 C C . GLN A 1 234 ? -8.039 8.589 24.809 1.00 90.69 234 GLN A C 1
ATOM 1933 O O . GLN A 1 234 ? -7.828 7.439 24.425 1.00 90.69 234 GLN A O 1
ATOM 1938 N N . ARG A 1 235 ? -9.133 9.265 24.469 1.00 90.75 235 ARG A N 1
ATOM 1939 C CA . ARG A 1 235 ? -10.196 8.749 23.621 1.00 90.75 235 ARG A CA 1
ATOM 1940 C C . ARG A 1 235 ? -9.683 8.356 22.244 1.00 90.75 235 ARG A C 1
ATOM 1942 O O . ARG A 1 235 ? -10.015 7.280 21.761 1.00 90.75 235 ARG A O 1
ATOM 1949 N N . LEU A 1 236 ? -8.853 9.189 21.622 1.00 89.06 236 LEU A N 1
ATOM 1950 C CA . LEU A 1 236 ? -8.289 8.903 20.309 1.00 89.06 236 LEU A CA 1
ATOM 1951 C C . LEU A 1 236 ? -7.393 7.656 20.328 1.00 89.06 236 LEU A C 1
ATOM 1953 O O . LEU A 1 236 ? -7.494 6.831 19.422 1.00 89.06 236 LEU A O 1
ATOM 1957 N N . ILE A 1 237 ? -6.567 7.484 21.367 1.00 88.31 237 ILE A N 1
ATOM 1958 C CA . ILE A 1 237 ? -5.733 6.283 21.552 1.00 88.31 237 ILE A CA 1
ATOM 1959 C C . ILE A 1 237 ? -6.616 5.034 21.666 1.00 88.31 237 ILE A C 1
ATOM 1961 O O . ILE A 1 237 ? -6.453 4.097 20.885 1.00 88.31 237 ILE A O 1
ATOM 1965 N N . ARG A 1 238 ? -7.609 5.049 22.567 1.00 89.81 238 ARG A N 1
ATOM 1966 C CA . ARG A 1 238 ? -8.517 3.907 22.780 1.0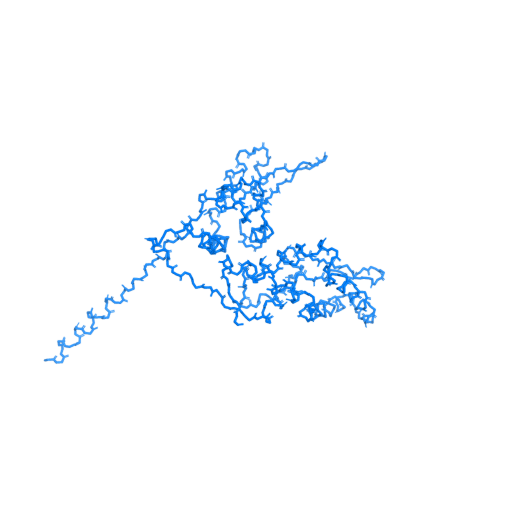0 89.81 238 ARG A CA 1
ATOM 1967 C C . ARG A 1 238 ? -9.319 3.553 21.537 1.00 89.81 238 ARG A C 1
ATOM 1969 O O . ARG A 1 238 ? -9.455 2.381 21.196 1.00 89.81 238 ARG A O 1
ATOM 1976 N N . ILE A 1 239 ? -9.826 4.561 20.834 1.00 90.50 239 ILE A N 1
ATOM 1977 C CA . ILE A 1 239 ? -10.604 4.354 19.614 1.00 90.50 239 ILE A CA 1
ATOM 1978 C C . ILE A 1 239 ? -9.737 3.737 18.518 1.00 90.50 239 ILE A C 1
ATOM 1980 O O . ILE A 1 239 ? -10.203 2.817 17.857 1.00 90.50 239 ILE A O 1
ATOM 1984 N N . ARG A 1 240 ? -8.478 4.162 18.352 1.00 88.69 240 ARG A N 1
ATOM 1985 C CA . ARG A 1 240 ? -7.553 3.541 17.387 1.00 88.69 240 ARG A CA 1
ATOM 1986 C C . ARG A 1 240 ? -7.298 2.070 17.706 1.00 88.69 240 ARG A C 1
ATOM 1988 O O . ARG A 1 240 ? -7.446 1.239 16.818 1.00 88.69 240 ARG A O 1
ATOM 1995 N N . GLU A 1 241 ? -6.980 1.750 18.962 1.00 88.38 241 GLU A N 1
ATOM 1996 C CA . GLU A 1 241 ? -6.787 0.362 19.411 1.00 88.38 241 GLU A CA 1
ATOM 1997 C C . GLU A 1 241 ? -8.013 -0.500 19.080 1.00 88.38 241 GLU A C 1
ATOM 1999 O O . GLU A 1 241 ? -7.889 -1.570 18.484 1.00 88.38 241 GLU A O 1
ATOM 2004 N N . LYS A 1 242 ? -9.212 -0.003 19.406 1.00 91.19 242 LYS A N 1
ATOM 2005 C CA . LYS A 1 242 ? -10.467 -0.706 19.126 1.00 91.19 242 LYS A CA 1
ATOM 2006 C C . LYS A 1 242 ? -10.774 -0.821 17.641 1.00 91.19 242 LYS A C 1
ATOM 2008 O O . LYS A 1 242 ? -11.233 -1.872 17.212 1.00 91.19 242 LYS A O 1
ATOM 2013 N N . MET A 1 243 ? -10.510 0.211 16.848 1.00 89.94 243 MET A N 1
ATOM 2014 C CA . MET A 1 243 ? -10.702 0.161 15.398 1.00 89.94 243 MET A CA 1
ATOM 2015 C C . MET A 1 243 ? -9.829 -0.915 14.755 1.00 89.94 243 MET A C 1
ATOM 2017 O O . MET A 1 243 ? -10.339 -1.689 13.950 1.00 89.94 243 MET A O 1
ATOM 2021 N N . TYR A 1 244 ? -8.556 -1.015 15.145 1.00 89.81 244 TYR A N 1
ATOM 2022 C CA . TYR A 1 244 ? -7.667 -2.054 14.626 1.00 89.81 244 TYR A CA 1
ATOM 2023 C C . TYR A 1 244 ? -8.150 -3.451 15.022 1.00 89.81 244 TYR A C 1
ATOM 2025 O O . TYR A 1 244 ? -8.255 -4.311 14.155 1.00 89.81 244 TYR A O 1
ATOM 2033 N N . GLN A 1 245 ? -8.551 -3.653 16.283 1.00 91.12 245 GLN A N 1
ATOM 2034 C CA . GLN A 1 245 ? -9.124 -4.928 16.740 1.00 91.12 245 GLN A CA 1
ATOM 2035 C C . GLN A 1 245 ? -10.392 -5.308 15.967 1.00 91.12 245 GLN A C 1
ATOM 2037 O O . GLN A 1 245 ? -10.568 -6.466 15.598 1.00 91.12 245 GLN A O 1
ATOM 2042 N N . ILE A 1 246 ? -11.283 -4.345 15.714 1.00 92.44 246 ILE A N 1
ATOM 2043 C CA . ILE A 1 246 ? -12.522 -4.581 14.965 1.00 92.44 246 ILE A CA 1
ATOM 2044 C C . ILE A 1 246 ? -12.210 -4.993 13.530 1.00 92.44 246 ILE A C 1
ATOM 2046 O O . ILE A 1 246 ? -12.804 -5.947 13.039 1.00 92.44 246 ILE A O 1
ATOM 2050 N N . MET A 1 247 ? -11.278 -4.307 12.865 1.00 91.75 247 MET A N 1
ATOM 2051 C CA . MET A 1 247 ? -10.956 -4.601 11.469 1.00 91.75 247 MET A CA 1
ATOM 2052 C C . MET A 1 247 ? -10.126 -5.871 11.303 1.00 91.75 247 MET A C 1
ATOM 2054 O O . MET A 1 247 ? -10.376 -6.629 10.375 1.00 91.75 247 MET A O 1
ATOM 2058 N N . GLU A 1 248 ? -9.207 -6.160 12.222 1.00 92.62 248 GLU A N 1
ATOM 2059 C CA . GLU A 1 248 ? -8.474 -7.432 12.257 1.00 92.62 248 GLU A CA 1
ATOM 2060 C C . GLU A 1 248 ? -9.428 -8.633 12.373 1.00 92.62 248 GLU A C 1
ATOM 2062 O O . GLU A 1 248 ? -9.192 -9.679 11.774 1.00 92.62 248 GLU A O 1
ATOM 2067 N N . ASN A 1 249 ? -10.542 -8.467 13.095 1.00 93.81 249 ASN A N 1
ATOM 2068 C CA . ASN A 1 249 ? -11.559 -9.499 13.297 1.00 93.81 249 ASN A CA 1
ATOM 2069 C C . ASN A 1 249 ? -12.768 -9.386 12.353 1.00 93.81 249 ASN A C 1
ATOM 2071 O O . ASN A 1 249 ? -13.736 -10.123 12.523 1.00 93.81 249 ASN A O 1
ATOM 2075 N N . ASN A 1 250 ? -12.744 -8.484 11.369 1.00 93.94 250 ASN A N 1
ATOM 2076 C CA . ASN A 1 250 ? -13.857 -8.318 10.442 1.00 93.94 250 ASN A CA 1
ATOM 2077 C C . ASN A 1 250 ? -13.846 -9.440 9.388 1.00 93.94 250 ASN A C 1
ATOM 2079 O O . ASN A 1 250 ? -12.944 -9.510 8.555 1.00 93.94 250 ASN A O 1
ATOM 2083 N N . GLU A 1 251 ? -14.852 -10.314 9.421 1.00 93.56 251 GLU A N 1
ATOM 2084 C CA . GLU A 1 251 ? -14.916 -11.501 8.556 1.00 93.56 251 GLU A CA 1
ATOM 2085 C C . GLU A 1 251 ? -15.039 -11.164 7.062 1.00 93.56 251 GLU A C 1
ATOM 2087 O O . GLU A 1 251 ? -14.428 -11.840 6.231 1.00 93.56 251 GLU A O 1
ATOM 2092 N N . ASP A 1 252 ? -15.742 -10.084 6.709 1.00 92.56 252 ASP A N 1
ATOM 2093 C CA . ASP A 1 252 ? -15.855 -9.636 5.317 1.00 92.56 252 ASP A CA 1
ATOM 2094 C C . ASP A 1 252 ? -14.500 -9.154 4.781 1.00 92.56 252 ASP A C 1
ATOM 2096 O O . ASP A 1 252 ? -14.087 -9.547 3.687 1.00 92.56 252 ASP A O 1
ATOM 2100 N N . LEU A 1 253 ? -13.751 -8.382 5.577 1.00 93.69 253 LEU A N 1
ATOM 2101 C CA . LEU A 1 253 ? -12.397 -7.955 5.225 1.00 93.69 253 LEU A CA 1
ATOM 2102 C C . LEU A 1 253 ? -11.454 -9.158 5.082 1.00 93.69 253 LEU A C 1
ATOM 2104 O O . LEU A 1 253 ? -10.718 -9.237 4.098 1.00 93.69 253 LEU A O 1
ATOM 2108 N N . LYS A 1 254 ? -11.489 -10.120 6.015 1.00 96.00 254 LYS A N 1
ATOM 2109 C CA . LYS A 1 254 ? -10.683 -11.351 5.921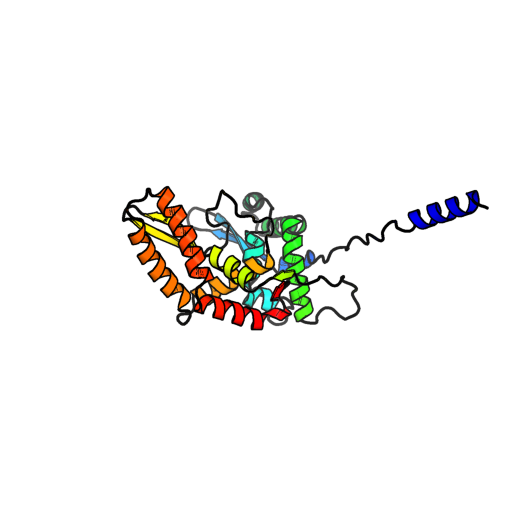 1.00 96.00 254 LYS A CA 1
ATOM 2110 C C . LYS A 1 254 ? -10.982 -12.118 4.634 1.00 96.00 254 LYS A C 1
ATOM 2112 O O . LYS A 1 254 ? -10.058 -12.536 3.937 1.00 96.00 254 LYS A O 1
ATOM 2117 N N . LYS A 1 255 ? -12.265 -12.282 4.298 1.00 95.25 255 LYS A N 1
ATOM 2118 C CA . LYS A 1 255 ? -12.710 -12.977 3.084 1.00 95.25 255 LYS A CA 1
ATOM 2119 C C . LYS A 1 255 ? -12.205 -12.284 1.820 1.00 95.25 255 LYS A C 1
ATOM 2121 O O . LYS A 1 255 ? -11.710 -12.964 0.922 1.00 95.25 255 LYS A O 1
ATOM 2126 N N . ILE A 1 256 ? -12.300 -10.957 1.760 1.00 95.00 256 ILE A N 1
ATOM 2127 C CA . ILE A 1 256 ? -11.813 -10.162 0.627 1.00 95.00 256 ILE A CA 1
ATOM 2128 C C . ILE A 1 256 ? -10.290 -10.292 0.494 1.00 95.00 256 ILE A C 1
ATOM 2130 O O . ILE A 1 256 ? -9.808 -10.614 -0.589 1.00 95.00 256 ILE A O 1
ATOM 2134 N N . LEU A 1 257 ? -9.536 -10.143 1.589 1.00 96.94 257 LEU A N 1
ATOM 2135 C CA . LEU A 1 257 ? -8.073 -10.272 1.588 1.00 96.94 257 LEU A CA 1
ATOM 2136 C C . LEU A 1 257 ? -7.606 -11.649 1.107 1.00 96.94 257 LEU A C 1
ATOM 2138 O O . LEU A 1 257 ? -6.711 -11.736 0.271 1.00 96.94 257 LEU A O 1
ATOM 2142 N N . LEU A 1 258 ? -8.218 -12.726 1.607 1.00 97.94 258 LEU A N 1
ATOM 2143 C CA . LEU A 1 258 ? -7.871 -14.088 1.195 1.00 97.94 258 LEU A CA 1
ATOM 2144 C C . LEU A 1 258 ? -8.259 -14.364 -0.263 1.00 97.94 258 LEU A C 1
ATOM 2146 O O . LEU A 1 258 ? -7.482 -14.970 -0.995 1.00 97.94 258 LEU A O 1
ATOM 2150 N N . SER A 1 259 ? -9.434 -13.901 -0.697 1.00 96.56 259 SER A N 1
ATOM 2151 C CA . SER A 1 259 ? -9.881 -14.030 -2.089 1.00 96.56 259 SER A CA 1
ATOM 2152 C C . SER A 1 259 ? -8.923 -13.319 -3.045 1.00 96.56 259 SER A C 1
ATOM 2154 O O . SER A 1 259 ? -8.488 -13.897 -4.041 1.00 96.56 259 SER A O 1
ATOM 2156 N N . GLU A 1 260 ? -8.536 -12.087 -2.719 1.00 97.06 260 GLU A N 1
ATOM 2157 C CA . GLU A 1 260 ? -7.634 -11.300 -3.555 1.00 97.06 260 GLU A CA 1
ATOM 2158 C C . GLU A 1 260 ? -6.204 -11.851 -3.546 1.00 97.06 260 GLU A C 1
ATOM 2160 O O . GLU A 1 260 ? -5.537 -11.866 -4.585 1.00 97.06 260 GLU A O 1
ATOM 2165 N N . TYR A 1 261 ? -5.758 -12.395 -2.408 1.00 98.31 261 TYR A N 1
ATOM 2166 C CA . TYR A 1 261 ? -4.490 -13.111 -2.317 1.00 98.31 261 TYR A CA 1
ATOM 2167 C C . TYR A 1 261 ? -4.490 -14.309 -3.266 1.00 98.31 261 TYR A C 1
ATOM 2169 O O . TYR A 1 261 ? -3.586 -14.428 -4.085 1.00 98.31 261 TYR A O 1
ATOM 2177 N N . GLU A 1 262 ? -5.520 -15.160 -3.236 1.00 98.19 262 GLU A N 1
ATOM 2178 C CA . GLU A 1 262 ? -5.586 -16.340 -4.105 1.00 98.19 262 GLU A CA 1
ATOM 2179 C C . GLU A 1 262 ? -5.558 -15.983 -5.596 1.00 98.19 262 GLU A C 1
ATOM 2181 O O . GLU A 1 262 ? -4.887 -16.664 -6.377 1.00 98.19 262 GLU A O 1
ATOM 2186 N N . LYS A 1 263 ? -6.218 -14.886 -5.994 1.00 97.12 263 LYS A N 1
ATOM 2187 C CA . LYS A 1 263 ? -6.189 -14.389 -7.379 1.00 97.12 263 LYS A CA 1
ATOM 2188 C C . LYS A 1 263 ? -4.801 -13.907 -7.808 1.00 97.12 263 LYS A C 1
ATOM 2190 O O . LYS A 1 263 ? -4.436 -14.078 -8.969 1.00 97.12 263 LYS A O 1
ATOM 2195 N N . LYS A 1 264 ? -4.036 -13.288 -6.901 1.00 97.31 264 LYS A N 1
ATOM 2196 C CA . LYS A 1 264 ? -2.761 -12.619 -7.224 1.00 97.31 264 LYS A CA 1
ATOM 2197 C C . LYS A 1 264 ? -1.518 -13.366 -6.747 1.00 97.31 264 LYS A C 1
ATOM 2199 O O . LYS A 1 264 ? -0.414 -12.961 -7.101 1.00 97.31 264 LYS A O 1
ATOM 2204 N N . LYS A 1 265 ? -1.644 -14.468 -6.003 1.00 96.56 265 LYS A N 1
ATOM 2205 C CA . LYS A 1 265 ? -0.529 -15.153 -5.319 1.00 96.56 265 LYS A CA 1
ATOM 2206 C C . LYS A 1 265 ? 0.679 -15.454 -6.201 1.00 96.56 265 LYS A C 1
ATOM 2208 O O . LYS A 1 265 ? 1.801 -15.473 -5.706 1.00 96.56 265 LYS A O 1
ATOM 2213 N N . SER A 1 266 ? 0.498 -15.657 -7.507 1.00 94.06 266 SER A N 1
ATOM 2214 C CA . SER A 1 266 ? 1.610 -15.881 -8.437 1.00 94.06 266 SER A CA 1
ATOM 2215 C C . SER A 1 266 ? 2.517 -14.659 -8.617 1.00 94.06 266 SER A C 1
ATOM 2217 O O . SER A 1 266 ? 3.717 -14.847 -8.781 1.00 94.06 266 SER A O 1
ATOM 2219 N N . MET A 1 267 ? 1.974 -13.435 -8.576 1.00 94.88 267 MET A N 1
ATOM 2220 C CA . MET A 1 267 ? 2.726 -12.178 -8.745 1.00 94.88 267 MET A CA 1
ATOM 2221 C C . MET A 1 267 ? 3.201 -11.552 -7.429 1.00 94.88 267 MET A C 1
ATOM 2223 O O . MET A 1 267 ? 4.003 -10.622 -7.457 1.00 94.88 267 MET A O 1
ATOM 2227 N N . LEU A 1 268 ? 2.706 -12.024 -6.283 1.00 96.50 268 LEU A N 1
ATOM 2228 C CA . LEU A 1 268 ? 3.079 -11.485 -4.975 1.00 96.50 268 LEU A CA 1
ATOM 2229 C C . LEU A 1 268 ? 4.465 -11.976 -4.553 1.00 96.50 268 LEU A C 1
ATOM 2231 O O . LEU A 1 268 ? 4.785 -13.157 -4.709 1.00 96.50 268 LEU A O 1
ATOM 2235 N N . GLY A 1 269 ? 5.254 -11.077 -3.959 1.00 94.06 269 GLY A N 1
ATOM 2236 C CA . GLY A 1 269 ? 6.569 -11.393 -3.390 1.00 94.06 269 GLY A CA 1
ATOM 2237 C C . GLY A 1 269 ? 6.548 -11.977 -1.982 1.00 94.06 269 GLY A C 1
ATOM 2238 O O . GLY A 1 269 ? 7.571 -11.987 -1.301 1.00 94.06 269 GLY A O 1
ATOM 2239 N N . PHE A 1 270 ? 5.385 -12.458 -1.557 1.00 96.44 270 PHE A N 1
ATOM 2240 C CA . PHE A 1 270 ? 5.169 -13.148 -0.297 1.00 96.44 270 PHE A CA 1
ATOM 2241 C C . PHE A 1 270 ? 4.198 -14.315 -0.507 1.00 96.44 270 PHE A C 1
ATOM 2243 O O . PHE A 1 270 ? 3.504 -14.386 -1.529 1.00 96.44 270 PHE A O 1
ATOM 2250 N N . GLU A 1 271 ? 4.155 -15.225 0.457 1.00 96.94 271 GLU A N 1
ATOM 2251 C CA . GLU A 1 271 ? 3.211 -16.333 0.523 1.00 96.94 271 GLU A CA 1
ATOM 2252 C C . GLU A 1 271 ? 2.623 -16.480 1.929 1.00 96.94 271 GLU A C 1
ATOM 2254 O O . GLU A 1 271 ? 3.261 -16.136 2.925 1.00 96.94 271 GLU A O 1
ATOM 2259 N N . LEU A 1 272 ? 1.380 -16.958 1.989 1.00 97.00 272 LEU A N 1
ATOM 2260 C CA . LEU A 1 272 ? 0.710 -17.309 3.235 1.00 97.00 272 LEU A CA 1
ATOM 2261 C C . LEU A 1 272 ? 1.117 -18.715 3.681 1.00 97.00 272 LEU A C 1
ATOM 2263 O O . LEU A 1 272 ? 1.077 -19.642 2.868 1.00 97.00 272 LEU A O 1
ATOM 2267 N N . GLU A 1 273 ? 1.461 -18.849 4.962 1.00 92.06 273 GLU A N 1
ATOM 2268 C CA . GLU A 1 273 ? 1.669 -20.140 5.640 1.00 92.06 273 GLU A CA 1
ATOM 2269 C C . GLU A 1 273 ? 0.360 -20.909 5.902 1.00 92.06 273 GLU A C 1
ATOM 2271 O O . GLU A 1 273 ? -0.703 -20.274 6.137 1.00 92.06 273 GLU A O 1
#

pLDDT: mean 82.56, std 18.16, range [32.91, 98.31]

Secondary structure (DSSP, 8-state):
-HHHHHHHHHHHSSS-S-----------GGGHHHHEEEEEEE-SS-EEEEEEE-TT--TTSTTHHHHHHSHHHHHHHHHHS--S-THHHHTTTT-HHHHHHHHHHHHHH-HHHHHHHHHHHHHHHHHTT-S-TT-----PPPEEE-HHHHHHHHHTTEEEEEE-TTSPEEEEE-SS--S--S----S---HHHHHHHHHHHHHGGG-TT-HHHHHHHHHHHHHHHHTTTS-HHHHHHHHHHHHHHHHHT-HHHHHHHHHHHHHHTTT-SEEE-

Organism: NCBI:txid502909

Radius of gyration: 23.5 Å; chains: 1; bounding box: 76×64×55 Å